Protein AF-A0A6C0UUS8-F1 (afdb_monomer)

Solvent-accessible surface area (backbone atoms only — not comparable to full-atom values): 11175 Å² total; per-residue (Å²): 134,74,49,76,56,57,29,44,40,49,30,39,42,31,34,71,72,67,63,37,70,83,50,75,74,40,45,50,56,45,50,49,36,55,46,51,59,38,41,80,72,68,49,68,73,67,44,67,64,39,75,45,77,29,61,84,53,72,42,77,28,43,34,30,22,55,62,85,91,47,57,44,34,42,28,44,71,50,74,44,78,66,62,55,81,73,42,47,62,57,53,52,53,48,49,51,58,54,46,50,34,33,35,74,60,40,70,81,39,37,35,37,40,40,33,42,33,45,33,52,64,45,96,91,46,70,64,31,50,61,44,52,54,53,45,45,63,52,50,56,66,34,23,60,33,51,84,93,48,89,81,46,33,74,22,44,25,58,36,73,43,38,27,32,64,71,68,97,87,55,54,38,72,68,49,63,71,63,58,54,49,55,30,50,52,49,46,50,52,54,36,38,69,69,69,49,67,72,62,74,81,80,119

Organism: Haloferax volcanii (NCBI:txid2246)

pLDDT: mean 88.47, std 11.5, range [36.47, 98.19]

Radius of gyration: 17.0 Å; Cα contacts (8 Å, |Δi|>4): 335; chains: 1; bounding box: 52×30×48 Å

Secondary structure (DSSP, 8-state):
---HHHHHHHHHIIIIIS--TT-GGGGHHHHHHHHHHHHHTT----EEEEEE--SSS-EEEEEEEEETTEEEEEEEEEEE-S-HHHHHHHHHHHHHHHHHHHHHH-TT-EEEEEEEEE----SSSTTHHHHHHHHHHHHHHT---BTTBTTS-SSSEEEEEEEE--SSS--EE-S-HHHHHHHHHHHHHHHIIIIITTGGG--

Sequence (203 aa):
MITLQDTVEDLYKKAYVEEKTSSSARLDTLTEFCREQLSDRGVQGTERNANLDAFVRTKNWDITSRQGDAPQIAISTKSVLNNLSGTIPNRTDELLGEVTDLQMRNPDVVTGYVVIVDTADTADEPNRSRWAQKLERRIDRLSGRRPPAWGRGLVESACVVKTNLVGPGDAQLLSDPGDMHDFFDTIVEQYRERFESGQQTLS

Mean predicted aligned error: 5.21 Å

Foldseek 3Di:
DQDPLNLLVLLLCCCPVVVVVPDPCSRVSVLVVLVVLLVVVPQPAKDAQDFQDFQPGTDTFGIFHDDVNATAEGEHEEEDEDDLVVVLVVVLVVLLVVLVRRCVVRVLHAYEYEYEYAQADDPVRPRSVVSLVVSVVSQVQQECDDPPDPPGHSHPYYYYFYWHSDDPPDTGTPDDVVSVSVRSVSSSVSSCVRPVVVPVPPD

Nearest PDB structures (foldseek):
  6wxx-assembly2_C  TM=5.474E-01  e=1.068E-01  Treponema succinifaciens DSM 2489
  6xl1-assembly1_B  TM=5.160E-01  e=4.798E-01  Treponema succinifaciens DSM 2489
  5tvg-assembly6_H  TM=4.131E-01  e=1.876E-01  Burkholderia vietnamiensis G4
  1gz5-assembly1_A  TM=5.311E-01  e=8.974E-01  Escherichia coli str. K-12 substr. W3110
  1uqt-assembly1_B  TM=4.394E-01  e=7.438E-01  Escherichia coli

Structure (mmCIF, N/CA/C/O backbone):
data_AF-A0A6C0UUS8-F1
#
_entry.id   AF-A0A6C0UUS8-F1
#
loop_
_atom_site.group_PDB
_atom_site.id
_atom_site.type_symbol
_atom_site.label_atom_id
_atom_site.label_alt_id
_atom_site.label_comp_id
_atom_site.label_asym_id
_atom_site.label_entity_id
_atom_site.label_seq_id
_atom_site.pdbx_PDB_ins_code
_atom_site.Cartn_x
_atom_site.Cartn_y
_atom_site.Cartn_z
_atom_site.occupancy
_atom_site.B_iso_or_equiv
_atom_site.auth_seq_id
_atom_site.auth_comp_id
_atom_site.auth_asym_id
_atom_site.auth_atom_id
_atom_site.pdbx_PDB_model_num
ATOM 1 N N . MET A 1 1 ? -14.909 -3.387 -12.671 1.00 85.19 1 MET A N 1
ATOM 2 C CA . MET A 1 1 ? -13.994 -4.043 -11.731 1.00 85.19 1 MET A CA 1
ATOM 3 C C . MET A 1 1 ? -12.607 -3.842 -12.279 1.00 85.19 1 MET A C 1
ATOM 5 O O . MET A 1 1 ? -12.338 -4.287 -13.392 1.00 85.19 1 MET A O 1
ATOM 9 N N . ILE A 1 2 ? -11.813 -3.072 -11.553 1.00 94.38 2 ILE A N 1
ATOM 10 C CA . ILE A 1 2 ? -10.413 -2.806 -11.866 1.00 94.38 2 ILE A CA 1
ATOM 11 C C . ILE A 1 2 ? -9.625 -4.071 -11.516 1.00 94.38 2 ILE A C 1
ATOM 13 O O . ILE A 1 2 ? -9.868 -4.699 -10.485 1.00 94.38 2 ILE A O 1
ATOM 17 N N . THR A 1 3 ? -8.694 -4.470 -12.371 1.00 95.38 3 THR A N 1
ATOM 18 C CA . THR A 1 3 ? -7.758 -5.565 -12.101 1.00 95.38 3 THR A CA 1
ATOM 19 C C . THR A 1 3 ? -6.416 -5.019 -11.631 1.00 95.38 3 THR A C 1
ATOM 21 O O . THR A 1 3 ? -6.072 -3.868 -11.893 1.00 95.38 3 THR A O 1
ATOM 24 N N . LEU A 1 4 ? -5.608 -5.856 -10.972 1.00 95.12 4 LEU A N 1
ATOM 25 C CA . LEU A 1 4 ? -4.250 -5.458 -10.594 1.00 95.12 4 LEU A CA 1
ATOM 26 C C . LEU A 1 4 ? -3.405 -5.104 -11.833 1.00 95.12 4 LEU A C 1
ATOM 28 O O . LEU A 1 4 ? -2.630 -4.154 -11.781 1.00 95.12 4 LEU A O 1
ATOM 32 N N . GLN A 1 5 ? -3.609 -5.797 -12.956 1.00 95.06 5 GLN A N 1
ATOM 33 C CA . GLN A 1 5 ? -2.956 -5.490 -14.230 1.00 95.06 5 GLN A CA 1
ATOM 34 C C . GLN A 1 5 ? -3.337 -4.091 -14.753 1.00 95.06 5 GLN A C 1
ATOM 36 O O . GLN A 1 5 ? -2.440 -3.332 -15.117 1.00 95.06 5 GLN A O 1
ATOM 41 N N . ASP A 1 6 ? -4.612 -3.687 -14.674 1.00 95.19 6 ASP A N 1
ATOM 42 C CA . ASP A 1 6 ? -5.043 -2.329 -15.062 1.00 95.19 6 ASP A CA 1
ATOM 43 C C . ASP A 1 6 ? -4.299 -1.244 -14.259 1.00 95.19 6 ASP A C 1
ATOM 45 O O . ASP A 1 6 ? -3.950 -0.185 -14.787 1.00 95.19 6 ASP A O 1
ATOM 49 N N . THR A 1 7 ? -4.004 -1.506 -12.976 1.00 95.44 7 THR A N 1
ATOM 50 C CA . THR A 1 7 ? -3.225 -0.573 -12.141 1.00 95.44 7 THR A CA 1
ATOM 51 C C . THR A 1 7 ? -1.778 -0.429 -12.620 1.00 95.44 7 THR A C 1
ATOM 53 O O . THR A 1 7 ? -1.215 0.666 -12.555 1.00 95.44 7 THR A O 1
ATOM 56 N N . VAL A 1 8 ? -1.178 -1.516 -13.117 1.00 94.75 8 VAL A N 1
ATOM 57 C CA . VAL A 1 8 ? 0.199 -1.542 -13.628 1.00 94.75 8 VAL A CA 1
ATOM 58 C C . VAL A 1 8 ? 0.279 -0.802 -14.963 1.00 94.75 8 VAL A C 1
ATOM 60 O O . VAL A 1 8 ? 1.196 -0.005 -15.169 1.00 94.75 8 VAL A O 1
ATOM 63 N N . GLU A 1 9 ? -0.705 -0.999 -15.837 1.00 93.81 9 GLU A N 1
ATOM 64 C CA . GLU A 1 9 ? -0.809 -0.309 -17.127 1.00 93.81 9 GLU A CA 1
ATOM 65 C C . GLU A 1 9 ? -1.018 1.201 -16.964 1.00 93.81 9 GLU A C 1
ATOM 67 O O . GLU A 1 9 ? -0.336 2.000 -17.615 1.00 93.81 9 GLU A O 1
ATOM 72 N N . ASP A 1 10 ? -1.904 1.620 -16.056 1.00 93.75 10 ASP A N 1
ATOM 73 C CA . ASP A 1 10 ? -2.119 3.043 -15.775 1.00 93.75 10 ASP A CA 1
ATOM 74 C C . ASP A 1 10 ? -0.883 3.692 -15.130 1.00 93.75 10 ASP A C 1
ATOM 76 O O . ASP A 1 10 ? -0.499 4.806 -15.505 1.00 93.75 10 ASP A O 1
ATOM 80 N N . LEU A 1 11 ? -0.204 2.984 -14.219 1.00 93.25 11 LEU A N 1
ATOM 81 C CA . LEU A 1 11 ? 1.058 3.446 -13.639 1.00 93.25 11 LEU A CA 1
ATOM 82 C C . LEU A 1 11 ? 2.126 3.635 -14.720 1.00 93.25 11 LEU A C 1
ATOM 84 O O . LEU A 1 11 ? 2.793 4.671 -14.731 1.00 93.25 11 LEU A O 1
ATOM 88 N N . TYR A 1 12 ? 2.271 2.673 -15.634 1.00 91.94 12 TYR A N 1
ATOM 89 C CA . TYR A 1 12 ? 3.187 2.774 -16.768 1.00 91.94 12 TYR A CA 1
ATOM 90 C C . TYR A 1 12 ? 2.872 3.998 -17.628 1.00 91.94 12 TYR A C 1
ATOM 92 O O . TYR A 1 12 ? 3.748 4.835 -17.863 1.00 91.94 12 TYR A O 1
ATOM 100 N N . LYS A 1 13 ? 1.609 4.144 -18.041 1.00 91.06 13 LYS A N 1
ATOM 101 C CA . LYS A 1 13 ? 1.157 5.266 -18.866 1.00 91.06 13 LYS A CA 1
ATOM 102 C C . LYS A 1 13 ? 1.492 6.598 -18.200 1.00 91.06 13 LYS A C 1
ATOM 104 O O . LYS A 1 13 ? 2.133 7.453 -18.808 1.00 91.06 13 LYS A O 1
ATOM 109 N N . LYS A 1 14 ? 1.118 6.778 -16.934 1.00 90.81 14 LYS A N 1
ATOM 110 C CA . LYS A 1 14 ? 1.348 8.042 -16.226 1.00 90.81 14 LYS A CA 1
ATOM 111 C C . LYS A 1 14 ? 2.832 8.303 -15.974 1.00 90.81 14 LYS A C 1
ATOM 113 O O . LYS A 1 14 ? 3.275 9.438 -16.122 1.00 90.81 14 LYS A O 1
ATOM 118 N N . ALA A 1 15 ? 3.606 7.289 -15.595 1.00 87.88 15 ALA A N 1
ATOM 119 C CA . ALA A 1 15 ? 5.011 7.472 -15.250 1.00 87.88 15 ALA A CA 1
ATOM 120 C C . ALA A 1 15 ? 5.914 7.649 -16.479 1.00 87.88 15 ALA A C 1
ATOM 122 O O . ALA A 1 15 ? 6.767 8.531 -16.458 1.00 87.88 15 ALA A O 1
ATOM 123 N N . TYR A 1 16 ? 5.726 6.852 -17.533 1.00 85.12 16 TYR A N 1
ATOM 124 C CA . TYR A 1 16 ? 6.664 6.773 -18.660 1.00 85.12 16 TYR A CA 1
ATOM 125 C C . TYR A 1 16 ? 6.139 7.393 -19.957 1.00 85.12 16 TYR A C 1
ATOM 127 O O . TYR A 1 16 ? 6.943 7.888 -20.736 1.00 85.12 16 TYR A O 1
ATOM 135 N N . VAL A 1 17 ? 4.822 7.404 -20.197 1.00 85.19 17 VAL A N 1
ATOM 136 C CA . VAL A 1 17 ? 4.244 8.009 -21.417 1.00 85.19 17 VAL A CA 1
ATOM 137 C C . VAL A 1 17 ? 3.899 9.479 -21.191 1.00 85.19 17 VAL A C 1
ATOM 139 O O . VAL A 1 17 ? 4.169 10.322 -22.039 1.00 85.19 17 VAL A O 1
ATOM 142 N N . GLU A 1 18 ? 3.314 9.802 -20.038 1.00 86.69 18 GLU A N 1
ATOM 143 C CA . GLU A 1 18 ? 2.959 11.178 -19.665 1.00 86.69 18 GLU A CA 1
ATOM 144 C C . GLU A 1 18 ? 4.064 11.893 -18.865 1.00 86.69 18 GLU A C 1
ATOM 146 O O . GLU A 1 18 ? 3.884 13.050 -18.488 1.00 86.69 18 GLU A O 1
ATOM 151 N N . GLU A 1 19 ? 5.174 11.205 -18.569 1.00 81.25 19 GLU A N 1
ATOM 152 C CA . GLU A 1 19 ? 6.332 11.704 -17.803 1.00 81.25 19 GLU A CA 1
ATOM 153 C C . GLU A 1 19 ? 5.996 12.242 -16.393 1.00 81.25 19 GLU A C 1
ATOM 155 O O . GLU A 1 19 ? 6.738 13.025 -15.795 1.00 81.25 19 GLU A O 1
ATOM 160 N N . LYS A 1 20 ? 4.900 11.778 -15.779 1.00 82.19 20 LYS A N 1
ATOM 161 C CA . LYS A 1 20 ? 4.445 12.193 -14.436 1.00 82.19 20 LYS A CA 1
ATOM 162 C C . LYS A 1 20 ? 5.061 11.350 -13.318 1.00 82.19 20 LYS A C 1
ATOM 164 O O . LYS A 1 20 ? 4.393 10.982 -12.348 1.00 82.19 20 LYS A O 1
ATOM 169 N N . THR A 1 21 ? 6.359 11.072 -13.412 1.00 75.12 21 THR A N 1
ATOM 170 C CA . THR A 1 21 ? 7.105 10.212 -12.469 1.00 75.12 21 THR A CA 1
ATOM 171 C C . THR A 1 21 ? 7.102 10.701 -11.018 1.00 75.12 21 THR A C 1
ATOM 173 O O . THR A 1 21 ? 7.312 9.900 -10.109 1.00 75.12 21 THR A O 1
ATOM 176 N N . SER A 1 22 ? 6.837 11.983 -10.755 1.00 76.62 22 SER A N 1
ATOM 177 C CA . SER A 1 22 ? 6.749 12.574 -9.408 1.00 76.62 22 SER A CA 1
ATOM 178 C C . SER A 1 22 ? 5.315 12.848 -8.936 1.00 76.62 22 SER A C 1
ATOM 180 O O . SER A 1 22 ? 5.114 13.166 -7.767 1.00 76.62 22 SER A O 1
ATOM 182 N N . SER A 1 23 ? 4.309 12.689 -9.804 1.00 82.38 23 SER A N 1
ATOM 183 C CA . SER A 1 23 ? 2.912 12.962 -9.455 1.00 82.38 23 SER A CA 1
ATOM 184 C C . SER A 1 23 ? 2.351 11.888 -8.525 1.00 82.38 23 SER A C 1
ATOM 186 O O . SER A 1 23 ? 2.534 10.697 -8.785 1.00 82.38 23 SER A O 1
ATOM 188 N N . SER A 1 24 ? 1.630 12.299 -7.479 1.00 76.94 24 SER A N 1
ATOM 189 C CA . SER A 1 24 ? 0.870 11.395 -6.604 1.00 76.94 24 SER A CA 1
ATOM 190 C C . SER A 1 24 ? -0.297 10.720 -7.334 1.00 76.94 24 SER A C 1
ATOM 192 O O . SER A 1 24 ? -0.590 9.558 -7.072 1.00 76.94 24 SER A O 1
ATOM 194 N N . ALA A 1 25 ? -0.882 11.387 -8.336 1.00 86.44 25 ALA A N 1
ATOM 195 C CA . ALA A 1 25 ? -2.011 10.883 -9.128 1.00 86.44 25 ALA A CA 1
ATOM 196 C C . ALA A 1 25 ? -1.687 9.618 -9.952 1.00 86.44 25 ALA A C 1
ATOM 198 O O . ALA A 1 25 ? -2.575 8.974 -10.522 1.00 86.44 25 ALA A O 1
ATOM 199 N N . ARG A 1 26 ? -0.407 9.225 -10.032 1.00 90.69 26 ARG A N 1
ATOM 200 C CA . ARG A 1 26 ? 0.005 7.991 -10.715 1.00 90.69 26 ARG A CA 1
ATOM 201 C C . ARG A 1 26 ? -0.475 6.713 -10.032 1.00 90.69 26 ARG A C 1
ATOM 203 O O . ARG A 1 26 ? -0.494 5.678 -10.679 1.00 90.69 26 ARG A O 1
ATOM 210 N N . LEU A 1 27 ? -0.853 6.785 -8.755 1.00 94.50 27 LEU A N 1
ATOM 211 C CA . LEU A 1 27 ? -1.359 5.636 -8.001 1.00 94.50 27 LEU A CA 1
ATOM 212 C C . LEU A 1 27 ? -2.880 5.629 -7.857 1.00 94.50 27 LEU A C 1
ATOM 214 O O . LEU A 1 27 ? -3.410 4.703 -7.263 1.00 94.50 27 LEU A O 1
ATOM 218 N N . ASP A 1 28 ? -3.593 6.584 -8.458 1.00 94.75 28 ASP A N 1
ATOM 219 C CA . ASP A 1 28 ? -5.049 6.699 -8.311 1.00 94.75 28 ASP A CA 1
ATOM 220 C C . ASP A 1 28 ? -5.810 5.417 -8.679 1.00 94.75 28 ASP A C 1
ATOM 222 O O . ASP A 1 28 ? -6.764 5.054 -7.993 1.00 94.75 28 ASP A O 1
ATOM 226 N N . THR A 1 29 ? -5.381 4.718 -9.733 1.00 96.50 29 THR A N 1
ATOM 227 C CA . THR A 1 29 ? -6.007 3.460 -10.170 1.00 96.50 29 THR A CA 1
ATOM 228 C C . THR A 1 29 ? -5.724 2.326 -9.186 1.00 96.50 29 THR A C 1
ATOM 230 O O . THR A 1 29 ? -6.617 1.534 -8.903 1.00 96.50 29 THR A O 1
ATOM 233 N N . LEU A 1 30 ? -4.527 2.287 -8.585 1.00 96.81 30 LEU A N 1
ATOM 234 C CA . LEU A 1 30 ? -4.216 1.361 -7.491 1.00 96.81 30 LEU A CA 1
ATOM 235 C C . LEU A 1 30 ? -5.057 1.677 -6.249 1.00 96.81 30 LEU A C 1
ATOM 237 O O . LEU A 1 30 ? -5.600 0.769 -5.626 1.00 96.81 30 LEU A O 1
ATOM 241 N N . THR A 1 31 ? -5.190 2.954 -5.890 1.00 96.69 31 THR A N 1
ATOM 242 C CA . THR A 1 31 ? -6.019 3.387 -4.761 1.00 96.69 31 THR A CA 1
ATOM 243 C C . THR A 1 31 ? -7.472 2.959 -4.956 1.00 96.69 31 THR A C 1
ATOM 245 O O . THR A 1 31 ? -8.088 2.453 -4.020 1.00 96.69 31 THR A O 1
ATOM 248 N N . GLU A 1 32 ? -8.016 3.122 -6.163 1.00 97.06 32 GLU A N 1
ATOM 249 C CA . GLU A 1 32 ? -9.387 2.713 -6.468 1.00 97.06 32 GLU A CA 1
ATOM 250 C C . GLU A 1 32 ? -9.546 1.190 -6.481 1.00 97.06 32 GLU A C 1
ATOM 252 O O . GLU A 1 32 ? -10.473 0.681 -5.856 1.00 97.06 32 GLU A O 1
ATOM 257 N N . PHE A 1 33 ? -8.595 0.455 -7.068 1.00 97.38 33 PHE A N 1
ATOM 258 C CA . PHE A 1 33 ? -8.543 -1.006 -6.976 1.00 97.38 33 PHE A CA 1
ATOM 259 C C . PHE A 1 33 ? -8.590 -1.482 -5.516 1.00 97.38 33 PHE A C 1
ATOM 261 O O . PHE A 1 33 ? -9.411 -2.326 -5.164 1.00 97.38 33 PHE A O 1
ATOM 268 N N . CYS A 1 34 ? -7.772 -0.900 -4.634 1.00 97.69 34 CYS A N 1
ATOM 269 C CA . CYS A 1 34 ? -7.780 -1.240 -3.211 1.00 97.69 34 CYS A CA 1
ATOM 270 C C . CYS A 1 34 ? -9.135 -0.976 -2.543 1.00 97.69 34 CYS A C 1
ATOM 272 O O . CYS A 1 34 ? -9.554 -1.740 -1.675 1.00 97.69 34 CYS A O 1
ATOM 274 N N . ARG A 1 35 ? -9.831 0.095 -2.934 1.00 97.44 35 ARG A N 1
ATOM 275 C CA . ARG A 1 35 ? -11.160 0.420 -2.400 1.00 97.44 35 ARG A CA 1
ATOM 276 C C . ARG A 1 35 ? -12.228 -0.549 -2.883 1.00 97.44 35 ARG A C 1
ATOM 278 O O . ARG A 1 35 ? -13.025 -0.978 -2.051 1.00 97.44 35 ARG A O 1
ATOM 285 N N . GLU A 1 36 ? -12.220 -0.923 -4.164 1.00 96.69 36 GLU A N 1
ATOM 286 C CA . GLU A 1 36 ? -13.104 -1.970 -4.696 1.00 96.69 36 GLU A CA 1
ATOM 287 C C . GLU A 1 36 ? -12.880 -3.282 -3.930 1.00 96.69 36 GLU A C 1
ATOM 289 O O . GLU A 1 36 ? -13.828 -3.852 -3.401 1.00 96.69 36 GLU A O 1
ATOM 294 N N . GLN A 1 37 ? -11.623 -3.696 -3.739 1.00 97.69 37 GLN A N 1
ATOM 295 C CA . GLN A 1 37 ? -11.290 -4.937 -3.029 1.00 97.69 37 GLN A CA 1
ATOM 296 C C . GLN A 1 37 ? -11.725 -4.950 -1.556 1.00 97.69 37 GLN A C 1
ATOM 298 O O . GLN A 1 37 ? -12.129 -6.000 -1.049 1.00 97.69 37 GLN A O 1
ATOM 303 N N . LEU A 1 38 ? -11.648 -3.811 -0.862 1.00 97.62 38 LEU A N 1
ATOM 304 C CA . LEU A 1 38 ? -12.165 -3.660 0.503 1.00 97.62 38 LEU A CA 1
ATOM 305 C C . LEU A 1 38 ? -13.701 -3.672 0.529 1.00 97.62 38 LEU A C 1
ATOM 307 O O . LEU A 1 38 ? -14.295 -4.340 1.378 1.00 97.62 38 LEU A O 1
ATOM 311 N N . SER A 1 39 ? -14.338 -2.972 -0.411 1.00 96.62 39 SER A N 1
ATOM 312 C CA . SER A 1 39 ? -15.797 -2.905 -0.540 1.00 96.62 39 SER A CA 1
ATOM 313 C C . SER A 1 39 ? -16.407 -4.271 -0.852 1.00 96.62 39 SER A C 1
ATOM 315 O O . SER A 1 39 ? -17.387 -4.661 -0.220 1.00 96.62 39 SER A O 1
ATOM 317 N N . ASP A 1 40 ? -15.802 -5.034 -1.762 1.00 96.56 40 ASP A N 1
ATOM 318 C CA . ASP A 1 40 ? -16.222 -6.398 -2.115 1.00 96.56 40 ASP A CA 1
ATOM 319 C C . ASP A 1 40 ? -16.143 -7.353 -0.914 1.00 96.56 40 ASP A C 1
ATOM 321 O O . ASP A 1 40 ? -16.885 -8.331 -0.824 1.00 96.56 40 ASP A O 1
ATOM 325 N N . ARG A 1 41 ? -15.277 -7.038 0.055 1.00 97.00 41 ARG A N 1
ATOM 326 C CA . ARG A 1 41 ? -15.142 -7.748 1.333 1.00 97.00 41 ARG A CA 1
ATOM 327 C C . ARG A 1 41 ? -16.012 -7.161 2.448 1.00 97.00 41 ARG A C 1
ATOM 329 O O . ARG A 1 41 ? -15.913 -7.598 3.593 1.00 97.00 41 ARG A O 1
ATOM 336 N N . GLY A 1 42 ? -16.887 -6.209 2.138 1.00 95.31 42 GLY A N 1
ATOM 337 C CA . GLY A 1 42 ? -17.868 -5.648 3.067 1.00 95.31 42 GLY A CA 1
ATOM 338 C C . GLY A 1 42 ? -17.389 -4.452 3.889 1.00 95.31 42 GLY A C 1
ATOM 339 O O . GLY A 1 42 ? -18.159 -3.953 4.704 1.00 95.31 42 GLY A O 1
ATOM 340 N N . VAL A 1 43 ? -16.171 -3.945 3.671 1.00 95.56 43 VAL A N 1
ATOM 341 C CA . VAL A 1 43 ? -15.715 -2.713 4.332 1.00 95.56 43 VAL A CA 1
ATOM 342 C C . VAL A 1 43 ? -16.392 -1.513 3.679 1.00 95.56 43 VAL A C 1
ATOM 344 O O . VAL A 1 43 ? -16.143 -1.191 2.516 1.00 95.56 43 VAL A O 1
ATOM 347 N N . GLN A 1 44 ? -17.223 -0.813 4.444 1.00 90.44 44 GLN A N 1
ATOM 348 C CA . GLN A 1 44 ? -17.938 0.368 3.968 1.00 90.44 44 GLN A CA 1
ATOM 349 C C . GLN A 1 44 ? -17.184 1.671 4.269 1.00 90.44 44 GLN A C 1
ATOM 351 O O . GLN A 1 44 ? -16.273 1.725 5.099 1.00 90.44 44 GLN A O 1
ATOM 356 N N . GLY A 1 45 ? -17.578 2.741 3.570 1.00 91.06 45 GLY A N 1
ATOM 357 C CA . GLY A 1 45 ? -17.118 4.100 3.867 1.00 91.06 45 GLY A CA 1
ATOM 358 C C . GLY A 1 45 ? -15.629 4.340 3.615 1.00 91.06 45 GLY A C 1
ATOM 359 O O . GLY A 1 45 ? -15.032 5.175 4.287 1.00 91.06 45 GLY A O 1
ATOM 360 N N . THR A 1 46 ? -15.006 3.614 2.679 1.00 95.69 46 THR A N 1
ATOM 361 C CA . THR A 1 46 ? -13.604 3.871 2.333 1.00 95.69 46 THR A CA 1
ATOM 362 C C . THR A 1 46 ? -13.457 5.210 1.606 1.00 95.69 46 THR A C 1
ATOM 364 O O . THR A 1 46 ? -14.193 5.525 0.667 1.00 95.69 46 THR A O 1
ATOM 367 N N . GLU A 1 47 ? -12.466 5.990 2.008 1.00 95.12 47 GLU A N 1
ATOM 368 C CA . GLU A 1 47 ? -12.130 7.312 1.488 1.00 95.12 47 GLU A CA 1
ATOM 369 C C . GLU A 1 47 ? -10.725 7.313 0.882 1.00 95.12 47 GLU A C 1
ATOM 371 O O . GLU A 1 47 ? -9.884 6.486 1.238 1.00 95.12 47 GLU A O 1
ATOM 376 N N . ARG A 1 48 ? -10.474 8.264 -0.025 1.00 95.00 48 ARG A N 1
ATOM 377 C CA . ARG A 1 48 ? -9.175 8.468 -0.680 1.00 95.00 48 ARG A CA 1
ATOM 378 C C . ARG A 1 48 ? -8.450 9.661 -0.086 1.00 95.00 48 ARG A C 1
ATOM 380 O O . ARG A 1 48 ? -9.086 10.686 0.153 1.00 95.00 48 ARG A O 1
ATOM 387 N N . ASN A 1 49 ? -7.126 9.563 0.022 1.00 92.75 49 ASN A N 1
ATOM 388 C CA . ASN A 1 49 ? -6.238 10.681 0.364 1.00 92.75 49 ASN A CA 1
ATOM 389 C C . ASN A 1 49 ? -6.722 11.447 1.604 1.00 92.75 49 ASN A C 1
ATOM 391 O O . ASN A 1 49 ? -6.767 12.682 1.618 1.00 92.75 49 ASN A O 1
ATOM 395 N N . ALA A 1 50 ? -7.135 10.711 2.630 1.00 93.38 50 ALA A N 1
ATOM 396 C CA . ALA A 1 50 ? -7.678 11.288 3.842 1.00 93.38 50 ALA A CA 1
ATOM 397 C C . ALA A 1 50 ? -6.554 11.754 4.764 1.00 93.38 50 ALA A C 1
ATOM 399 O O . ALA A 1 50 ? -5.545 11.076 4.958 1.00 93.38 50 ALA A O 1
ATOM 400 N N . ASN A 1 51 ? -6.753 12.917 5.372 1.00 94.44 51 ASN A N 1
ATOM 401 C CA . ASN A 1 51 ? -5.861 13.414 6.405 1.00 94.44 51 ASN A CA 1
ATOM 402 C C . ASN A 1 51 ? -6.257 12.784 7.738 1.00 94.44 51 ASN A C 1
ATOM 404 O O . ASN A 1 51 ? -7.327 13.077 8.269 1.00 94.44 51 ASN A O 1
ATOM 408 N N . LEU A 1 52 ? -5.390 11.921 8.261 1.00 93.31 52 LEU A N 1
ATOM 409 C CA . LEU A 1 52 ? -5.545 11.339 9.583 1.00 93.31 52 LEU A CA 1
ATOM 410 C C . LEU A 1 52 ? -4.664 12.074 10.576 1.00 93.31 52 LEU A C 1
ATOM 412 O O . LEU A 1 52 ? -3.460 12.262 10.382 1.00 93.31 52 LEU A O 1
ATOM 416 N N . ASP A 1 53 ? -5.296 12.459 11.667 1.00 91.00 53 ASP A N 1
ATOM 417 C CA . ASP A 1 53 ? -4.650 13.028 12.827 1.00 91.00 53 ASP A CA 1
ATOM 418 C C . ASP A 1 53 ? -3.836 11.943 13.550 1.00 91.00 53 ASP A C 1
ATOM 420 O O . ASP A 1 53 ? -4.390 11.022 14.155 1.00 91.00 53 ASP A O 1
ATOM 424 N N . ALA A 1 54 ? -2.509 12.050 13.472 1.00 89.75 54 ALA A N 1
ATOM 425 C CA . ALA A 1 54 ? -1.576 11.193 14.198 1.00 89.75 54 ALA A CA 1
ATOM 426 C C . ALA A 1 54 ? -1.140 11.849 15.524 1.00 89.75 54 ALA A C 1
ATOM 428 O O . ALA A 1 54 ? -1.702 12.869 15.942 1.00 89.75 54 ALA A O 1
ATOM 429 N N . PHE A 1 55 ? -0.167 11.252 16.215 1.00 89.88 55 PHE A N 1
ATOM 430 C CA . PHE A 1 55 ? 0.333 11.762 17.493 1.00 89.88 55 PHE A CA 1
ATOM 431 C C . PHE A 1 55 ? 1.140 13.061 17.338 1.00 89.88 55 PHE A C 1
ATOM 433 O O . PHE A 1 55 ? 0.910 14.023 18.067 1.00 89.88 55 PHE A O 1
ATOM 440 N N . VAL A 1 56 ? 2.065 13.109 16.378 1.00 92.44 56 VAL A N 1
ATOM 441 C CA . VAL A 1 56 ? 2.970 14.243 16.140 1.00 92.44 56 VAL A CA 1
ATOM 442 C C . VAL A 1 56 ? 2.408 15.207 15.102 1.00 92.44 56 VAL A C 1
ATOM 444 O O . VAL A 1 56 ? 2.497 16.422 15.279 1.00 92.44 56 VAL A O 1
ATOM 447 N N . ARG A 1 57 ? 1.876 14.697 13.987 1.00 90.25 57 ARG A N 1
ATOM 448 C CA . ARG A 1 57 ? 1.351 15.532 12.897 1.00 90.25 57 ARG A CA 1
ATOM 449 C C . ARG A 1 57 ? 0.258 14.828 12.112 1.00 90.25 57 ARG A C 1
ATOM 451 O O . ARG A 1 57 ? 0.307 13.619 11.922 1.00 90.25 57 ARG A O 1
ATOM 458 N N . THR A 1 58 ? -0.676 15.594 11.568 1.00 93.31 58 THR A N 1
ATOM 459 C CA . THR A 1 58 ? -1.631 15.083 10.582 1.00 93.31 58 THR A CA 1
ATOM 460 C C . THR A 1 58 ? -0.882 14.586 9.341 1.00 93.31 58 THR A C 1
ATOM 462 O O . THR A 1 58 ? 0.019 15.264 8.834 1.00 93.31 58 THR A O 1
ATOM 465 N N . LYS A 1 59 ? -1.232 13.392 8.855 1.00 91.12 59 LYS A N 1
ATOM 466 C CA . LYS A 1 59 ? -0.640 12.775 7.659 1.00 91.12 59 LYS A CA 1
ATOM 467 C C . LYS A 1 59 ? -1.721 12.368 6.674 1.00 91.12 59 LYS A C 1
ATOM 469 O O . LYS A 1 59 ? -2.815 11.981 7.072 1.00 91.12 59 LYS A O 1
ATOM 474 N N . ASN A 1 60 ? -1.385 12.433 5.392 1.00 93.19 60 ASN A N 1
ATOM 475 C CA . ASN A 1 60 ? -2.253 11.952 4.332 1.00 93.19 60 ASN A CA 1
ATOM 476 C C . ASN A 1 60 ? -2.079 10.438 4.157 1.00 93.19 60 ASN A C 1
ATOM 478 O O . ASN A 1 60 ? -0.948 9.966 4.040 1.00 93.19 60 ASN A O 1
ATOM 482 N N . TRP A 1 61 ? -3.187 9.706 4.150 1.00 95.00 61 TRP A N 1
ATOM 483 C CA . TRP A 1 61 ? -3.244 8.266 3.918 1.00 95.00 61 TRP A CA 1
ATOM 484 C C . TRP A 1 61 ? -4.054 7.978 2.658 1.00 95.00 61 TRP A C 1
ATOM 486 O O . TRP A 1 61 ? -5.119 8.561 2.451 1.00 95.00 61 TRP A O 1
ATOM 496 N N . ASP A 1 62 ? -3.547 7.072 1.823 1.00 96.62 62 ASP A N 1
ATOM 497 C CA . ASP A 1 62 ? -4.076 6.857 0.475 1.00 96.62 62 ASP A CA 1
ATOM 498 C C . ASP A 1 62 ? -5.481 6.234 0.500 1.00 96.62 62 ASP A C 1
ATOM 500 O O . ASP A 1 62 ? -6.367 6.699 -0.220 1.00 96.62 62 ASP A O 1
ATOM 504 N N . ILE A 1 63 ? -5.708 5.235 1.364 1.00 97.62 63 ILE A N 1
ATOM 505 C CA . ILE A 1 63 ? -7.039 4.676 1.646 1.00 97.62 63 ILE A CA 1
ATOM 506 C C . ILE A 1 63 ? -7.302 4.701 3.147 1.00 97.62 63 ILE A C 1
ATOM 508 O O . ILE A 1 63 ? -6.472 4.238 3.931 1.00 97.62 63 ILE A O 1
ATOM 512 N N . THR A 1 64 ? -8.483 5.162 3.553 1.00 97.50 64 THR A N 1
ATOM 513 C CA . THR A 1 64 ? -8.920 5.081 4.954 1.00 97.50 64 THR A CA 1
ATOM 514 C C . THR A 1 64 ? -10.364 4.633 5.078 1.00 97.50 64 THR A C 1
ATOM 516 O O . THR A 1 64 ? -11.167 4.967 4.218 1.00 97.50 64 THR A O 1
ATOM 519 N N . SER A 1 65 ? -10.723 3.966 6.170 1.00 96.44 65 SER A N 1
ATOM 520 C CA . SER A 1 65 ? -12.115 3.858 6.634 1.00 96.44 65 SER A CA 1
ATOM 521 C C . SER A 1 65 ? -12.190 4.374 8.068 1.00 96.44 65 SER A C 1
ATOM 523 O O . SER A 1 65 ? -11.219 4.233 8.820 1.00 96.44 65 SER A O 1
ATOM 525 N N . ARG A 1 66 ? -13.302 5.012 8.439 1.00 93.62 66 ARG A N 1
ATOM 526 C CA . ARG A 1 66 ? -13.477 5.667 9.740 1.00 93.62 66 ARG A CA 1
ATOM 527 C C . ARG A 1 66 ? -14.882 5.464 10.293 1.00 93.62 66 ARG A C 1
ATOM 529 O O . ARG A 1 66 ? -15.850 5.380 9.542 1.00 93.62 66 ARG A O 1
ATOM 536 N N . GLN A 1 67 ? -14.987 5.489 11.616 1.00 89.88 67 GLN A N 1
ATOM 537 C CA . GLN A 1 67 ? -16.253 5.628 12.327 1.00 89.88 67 GLN A CA 1
ATOM 538 C C . GLN A 1 67 ? -16.230 6.944 13.106 1.00 89.88 67 GLN A C 1
ATOM 540 O O . GLN A 1 67 ? -15.509 7.085 14.095 1.00 89.88 67 GLN A O 1
ATOM 545 N N . GLY A 1 68 ? -16.993 7.934 12.635 1.00 87.69 68 GLY A N 1
ATOM 546 C CA . GLY A 1 68 ? -16.811 9.316 13.086 1.00 87.69 68 GLY A CA 1
ATOM 547 C C . GLY A 1 68 ? -15.394 9.795 12.757 1.00 87.69 68 GLY A C 1
ATOM 548 O O . GLY A 1 68 ? -14.935 9.621 11.630 1.00 87.69 68 GLY A O 1
ATOM 549 N N . ASP A 1 69 ? -14.688 10.339 13.747 1.00 85.69 69 ASP A N 1
ATOM 550 C CA . ASP A 1 69 ? -13.298 10.797 13.593 1.00 85.69 69 ASP A CA 1
ATOM 551 C C . ASP A 1 69 ? -12.253 9.698 13.858 1.00 85.69 69 ASP A C 1
ATOM 553 O O . ASP A 1 69 ? -11.060 9.919 13.650 1.00 85.69 69 ASP A O 1
ATOM 557 N N . ALA A 1 70 ? -12.676 8.514 14.314 1.00 90.25 70 ALA A N 1
ATOM 558 C CA . ALA A 1 70 ? -11.770 7.420 14.644 1.00 90.25 70 ALA A CA 1
ATOM 559 C C . ALA A 1 70 ? -11.431 6.595 13.386 1.00 90.25 70 ALA A C 1
ATOM 561 O O . ALA A 1 70 ? -12.332 5.973 12.807 1.00 90.25 70 ALA A O 1
ATOM 562 N N . PRO A 1 71 ? -10.159 6.550 12.946 1.00 94.56 71 PRO A N 1
ATOM 563 C CA . PRO A 1 71 ? -9.762 5.715 11.822 1.00 94.56 71 PRO A CA 1
ATOM 564 C C . PRO A 1 71 ? -9.807 4.235 12.215 1.00 94.56 71 PRO A C 1
ATOM 566 O O . PRO A 1 71 ? -9.234 3.826 13.223 1.00 94.56 71 PRO A O 1
ATOM 569 N N . GLN A 1 72 ? -10.455 3.425 11.384 1.00 95.62 72 GLN A N 1
ATOM 570 C CA . GLN A 1 72 ? -10.533 1.971 11.537 1.00 95.62 72 GLN A CA 1
ATOM 571 C C . GLN A 1 72 ? -9.550 1.254 10.609 1.00 95.62 72 GLN A C 1
ATOM 573 O O . GLN A 1 72 ? -8.923 0.279 11.015 1.00 95.62 72 GLN A O 1
ATOM 578 N N . ILE A 1 73 ? -9.378 1.757 9.382 1.00 97.44 73 ILE A N 1
ATOM 579 C CA . ILE A 1 73 ? -8.398 1.261 8.407 1.00 97.44 73 ILE A CA 1
ATOM 580 C C . ILE A 1 73 ? -7.586 2.440 7.878 1.00 97.44 73 ILE A C 1
ATOM 582 O O . ILE A 1 73 ? -8.155 3.493 7.587 1.00 97.44 73 ILE A O 1
ATOM 586 N N . ALA A 1 74 ? -6.282 2.248 7.701 1.00 97.31 74 ALA A N 1
ATOM 587 C CA . ALA A 1 74 ? -5.387 3.180 7.028 1.00 97.31 74 ALA A CA 1
ATOM 588 C C . ALA A 1 74 ? -4.363 2.411 6.171 1.00 97.31 74 ALA A C 1
ATOM 590 O O . ALA A 1 74 ? -3.525 1.676 6.691 1.00 97.31 74 ALA A O 1
ATOM 591 N N . ILE A 1 75 ? -4.422 2.559 4.848 1.00 97.81 75 ILE A N 1
ATOM 592 C CA . ILE A 1 75 ? -3.510 1.902 3.903 1.00 97.81 75 ILE A CA 1
ATOM 593 C C . ILE A 1 75 ? -2.703 2.962 3.165 1.00 97.81 75 ILE A C 1
ATOM 595 O O . ILE A 1 75 ? -3.258 3.914 2.613 1.00 97.81 75 ILE A O 1
ATOM 599 N N . SER A 1 76 ? -1.387 2.772 3.149 1.00 96.12 76 SER A N 1
ATOM 600 C CA . SER A 1 76 ? -0.446 3.592 2.390 1.00 96.12 76 SER A CA 1
ATOM 601 C C . SER A 1 76 ? -0.020 2.830 1.134 1.00 96.12 76 SER A C 1
ATOM 603 O O . SER A 1 76 ? 0.376 1.665 1.197 1.00 96.12 76 SER A O 1
ATOM 605 N N . THR A 1 77 ? -0.116 3.485 -0.018 1.00 95.81 77 THR A N 1
ATOM 606 C CA . THR A 1 77 ? 0.308 2.980 -1.325 1.00 95.81 77 THR A CA 1
ATOM 607 C C . THR A 1 77 ? 1.539 3.736 -1.800 1.00 95.81 77 THR A C 1
ATOM 609 O O . THR A 1 77 ? 1.640 4.958 -1.651 1.00 95.81 77 THR A O 1
ATOM 612 N N . LYS A 1 78 ? 2.514 3.022 -2.357 1.00 94.06 78 LYS A N 1
ATOM 613 C CA . LYS A 1 78 ? 3.764 3.606 -2.854 1.00 94.06 78 LYS A CA 1
ATOM 614 C C . LYS A 1 78 ? 4.192 2.942 -4.160 1.00 94.06 78 LYS A C 1
ATOM 616 O O . LYS A 1 78 ? 3.764 1.845 -4.502 1.00 94.06 78 LYS A O 1
ATOM 621 N N . SER A 1 79 ? 5.080 3.612 -4.886 1.00 93.00 79 SER A N 1
ATOM 622 C CA . SER A 1 79 ? 5.725 3.057 -6.076 1.00 93.00 79 SER A CA 1
ATOM 623 C C . SER A 1 79 ? 7.226 3.315 -6.041 1.00 93.00 79 SER A C 1
ATOM 625 O O . SER A 1 79 ? 7.651 4.441 -5.756 1.00 93.00 79 SER A O 1
ATOM 627 N N . VAL A 1 80 ? 8.028 2.320 -6.402 1.00 91.44 80 VAL A N 1
ATOM 628 C CA . VAL A 1 80 ? 9.478 2.436 -6.569 1.00 91.44 80 VAL A CA 1
ATOM 629 C C . VAL A 1 80 ? 9.817 2.072 -8.011 1.00 91.44 80 VAL A C 1
ATOM 631 O O . VAL A 1 80 ? 9.888 0.901 -8.370 1.00 91.44 80 VAL A O 1
ATOM 634 N N . LEU A 1 81 ? 9.974 3.104 -8.841 1.00 88.69 81 LEU A N 1
ATOM 635 C CA . LEU A 1 81 ? 10.176 2.961 -10.287 1.00 88.69 81 LEU A CA 1
ATOM 636 C C . LEU A 1 81 ? 11.640 3.097 -10.708 1.00 88.69 81 LEU A C 1
ATOM 638 O O . LEU A 1 81 ? 12.014 2.643 -11.777 1.00 88.69 81 LEU A O 1
ATOM 642 N N . ASN A 1 82 ? 12.470 3.733 -9.881 1.00 84.69 82 ASN A N 1
ATOM 643 C CA . ASN A 1 82 ? 13.878 4.003 -10.158 1.00 84.69 82 ASN A CA 1
ATOM 644 C C . ASN A 1 82 ? 14.674 3.986 -8.853 1.00 84.69 82 ASN A C 1
ATOM 646 O O . ASN A 1 82 ? 14.109 4.265 -7.790 1.00 84.69 82 ASN A O 1
ATOM 650 N N . ASN A 1 83 ? 15.981 3.726 -8.943 1.00 85.31 83 ASN A N 1
ATOM 651 C CA . ASN A 1 83 ? 16.907 3.752 -7.810 1.00 85.31 83 ASN A CA 1
ATOM 652 C C . ASN A 1 83 ? 16.391 2.904 -6.634 1.00 85.31 83 ASN A C 1
ATOM 654 O O . ASN A 1 83 ? 16.291 3.379 -5.497 1.00 85.31 83 ASN A O 1
ATOM 658 N N . LEU A 1 84 ? 16.006 1.655 -6.906 1.00 83.12 84 LEU A N 1
ATOM 659 C CA . LEU A 1 84 ? 15.557 0.705 -5.886 1.00 83.12 84 LEU A CA 1
ATOM 660 C C . LEU A 1 84 ? 16.594 0.589 -4.767 1.00 83.12 84 LEU A C 1
ATOM 662 O O . LEU A 1 84 ? 16.240 0.641 -3.588 1.00 83.12 84 LEU A O 1
ATOM 666 N N . SER A 1 85 ? 17.871 0.456 -5.126 1.00 82.88 85 SER A N 1
ATOM 667 C CA . SER A 1 85 ? 18.944 0.216 -4.154 1.00 82.88 85 SER A CA 1
ATOM 668 C C . SER A 1 85 ? 19.057 1.327 -3.100 1.00 82.88 85 SER A C 1
ATOM 670 O O . SER A 1 85 ? 19.181 1.024 -1.908 1.00 82.88 85 SER A O 1
ATOM 672 N N . GLY A 1 86 ? 18.941 2.594 -3.514 1.00 84.06 86 GLY A N 1
ATO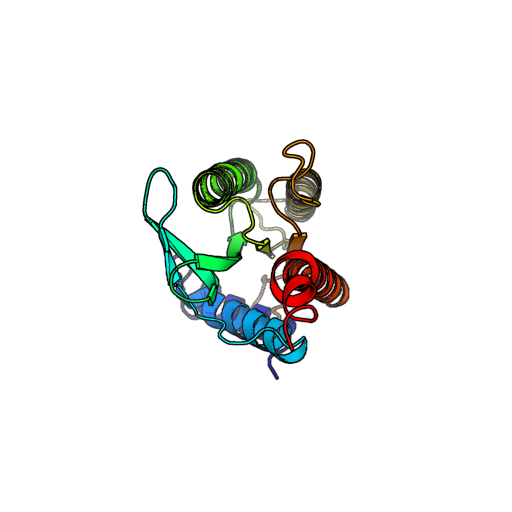M 673 C CA . GLY A 1 86 ? 18.942 3.756 -2.624 1.00 84.06 86 GLY A CA 1
ATOM 674 C C . GLY A 1 86 ? 17.590 4.048 -1.968 1.00 84.06 86 GLY A C 1
ATOM 675 O O . GLY A 1 86 ? 17.548 4.590 -0.866 1.00 84.06 86 GLY A O 1
ATOM 676 N N . THR A 1 87 ? 16.479 3.668 -2.603 1.00 84.88 87 THR A N 1
ATOM 677 C CA . THR A 1 87 ? 15.125 3.994 -2.125 1.00 84.88 87 THR A CA 1
ATOM 678 C C . THR A 1 87 ? 14.644 3.055 -1.015 1.00 84.88 87 THR A C 1
ATOM 680 O O . THR A 1 87 ? 13.919 3.485 -0.120 1.00 84.88 87 THR A O 1
ATOM 683 N N . ILE A 1 88 ? 15.058 1.784 -1.016 1.00 83.12 88 ILE A N 1
ATOM 684 C CA . ILE A 1 88 ? 14.553 0.767 -0.074 1.00 83.12 88 ILE A CA 1
ATOM 685 C C . ILE A 1 88 ? 14.746 1.127 1.413 1.00 83.12 88 ILE A C 1
ATOM 687 O O . ILE A 1 88 ? 13.784 0.964 2.169 1.00 83.12 88 ILE A O 1
ATOM 691 N N . PRO A 1 89 ? 15.933 1.574 1.882 1.00 81.00 89 PRO A N 1
ATOM 692 C CA . PRO A 1 89 ? 16.100 1.997 3.274 1.00 81.00 89 PRO A CA 1
ATOM 693 C C . PRO A 1 89 ? 15.136 3.127 3.642 1.00 81.00 89 PRO A C 1
ATOM 695 O O . PRO A 1 89 ? 14.353 2.966 4.572 1.00 81.00 89 PRO A O 1
ATOM 698 N N . ASN A 1 90 ? 15.090 4.180 2.820 1.00 87.31 90 ASN A N 1
ATOM 699 C CA . ASN A 1 90 ? 14.243 5.347 3.059 1.00 87.31 90 ASN A CA 1
ATOM 700 C C . ASN A 1 90 ? 12.757 4.973 3.143 1.00 87.31 90 ASN A C 1
ATOM 702 O O . ASN A 1 90 ? 12.064 5.435 4.039 1.00 87.31 90 ASN A O 1
ATOM 706 N N . ARG A 1 91 ? 12.266 4.086 2.265 1.00 86.12 91 ARG A N 1
ATOM 707 C CA . ARG A 1 91 ? 10.859 3.637 2.289 1.00 86.12 91 ARG A CA 1
ATOM 708 C C . ARG A 1 91 ? 10.511 2.848 3.543 1.00 86.12 91 A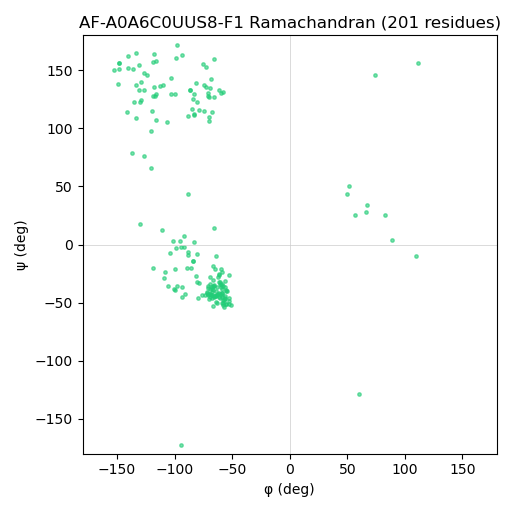RG A C 1
ATOM 710 O O . ARG A 1 91 ? 9.397 2.948 4.041 1.00 86.12 91 ARG A O 1
ATOM 717 N N . THR A 1 92 ? 11.462 2.062 4.039 1.00 85.75 92 THR A N 1
ATOM 718 C CA . THR A 1 92 ? 11.273 1.291 5.269 1.00 85.75 92 THR A CA 1
ATOM 719 C C . THR A 1 92 ? 11.170 2.224 6.480 1.00 85.75 92 THR A C 1
ATOM 721 O O . THR A 1 92 ? 10.282 2.053 7.313 1.00 85.75 92 THR A O 1
ATOM 724 N N . ASP A 1 93 ? 12.038 3.234 6.544 1.00 87.75 93 ASP A N 1
ATOM 725 C CA . ASP A 1 93 ? 12.056 4.220 7.628 1.00 87.75 93 ASP A CA 1
ATOM 726 C C . ASP A 1 93 ? 10.829 5.148 7.578 1.00 87.75 93 ASP A C 1
ATOM 728 O O . ASP A 1 93 ? 10.241 5.462 8.614 1.00 87.75 93 ASP A O 1
ATOM 732 N N . GLU A 1 94 ? 10.395 5.540 6.376 1.00 88.44 94 GLU A N 1
ATOM 733 C CA . GLU A 1 94 ? 9.145 6.276 6.153 1.00 88.44 94 GLU A CA 1
ATOM 734 C C . GLU A 1 94 ? 7.940 5.480 6.660 1.00 88.44 94 GLU A C 1
ATOM 736 O O . GLU A 1 94 ? 7.170 6.009 7.460 1.00 88.44 94 GLU A O 1
ATOM 741 N N . LEU A 1 95 ? 7.813 4.202 6.275 1.00 89.69 95 LEU A N 1
ATOM 742 C CA . LEU A 1 95 ? 6.740 3.326 6.753 1.00 89.69 95 LEU A CA 1
ATOM 743 C C . LEU A 1 95 ? 6.735 3.239 8.287 1.00 89.69 95 LEU A C 1
ATOM 745 O O . LEU A 1 95 ? 5.687 3.414 8.911 1.00 89.69 95 LEU A O 1
ATOM 749 N N . LEU A 1 96 ? 7.910 3.032 8.894 1.00 89.31 96 LEU A N 1
ATOM 750 C CA . LEU A 1 96 ? 8.084 3.004 10.348 1.00 89.31 96 LEU A CA 1
ATOM 751 C C . LEU A 1 96 ? 7.577 4.284 11.011 1.00 89.31 96 LEU A C 1
ATOM 753 O O . LEU A 1 96 ? 6.776 4.218 11.945 1.00 89.31 96 LEU A O 1
ATOM 757 N N . GLY A 1 97 ? 8.007 5.442 10.518 1.00 89.56 97 GLY A N 1
ATOM 758 C CA . GLY A 1 97 ? 7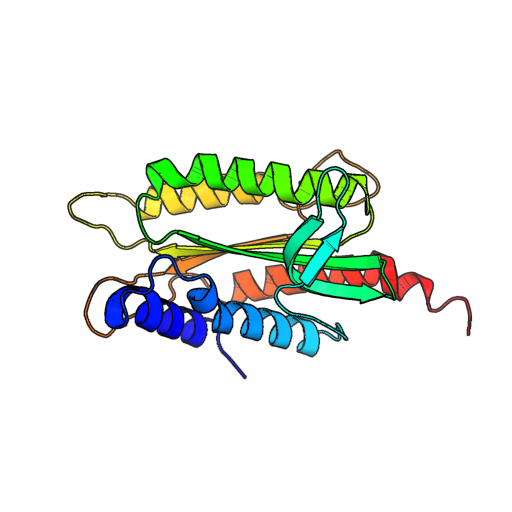.606 6.734 11.064 1.00 89.56 97 GLY A CA 1
ATOM 759 C C . GLY A 1 97 ? 6.137 7.086 10.807 1.00 89.56 97 GLY A C 1
ATOM 760 O O . GLY A 1 97 ? 5.518 7.755 11.629 1.00 89.56 97 GLY A O 1
ATOM 761 N N . GLU A 1 98 ? 5.559 6.687 9.674 1.00 90.69 98 GLU A N 1
ATOM 762 C CA . GLU A 1 98 ? 4.141 6.895 9.342 1.00 90.69 98 GLU A CA 1
ATOM 763 C C . GLU A 1 98 ? 3.218 6.098 10.247 1.00 90.69 98 GLU A C 1
ATOM 765 O O . GLU A 1 98 ? 2.334 6.676 10.883 1.00 90.69 98 GLU A O 1
ATOM 770 N N . VAL A 1 99 ? 3.467 4.800 10.347 1.00 91.88 99 VAL A N 1
ATOM 771 C CA . VAL A 1 99 ? 2.588 3.885 11.065 1.00 91.88 99 VAL A CA 1
ATOM 772 C C . VAL A 1 99 ? 2.711 4.065 12.576 1.00 91.88 99 VAL A C 1
ATOM 774 O O . VAL A 1 99 ? 1.689 4.153 13.252 1.00 91.88 99 VAL A O 1
ATOM 777 N N . THR A 1 100 ? 3.934 4.204 13.106 1.00 90.44 100 THR A N 1
ATOM 778 C CA . THR A 1 100 ? 4.151 4.393 14.554 1.00 90.44 100 THR A CA 1
ATOM 779 C C . THR A 1 100 ? 3.432 5.643 15.056 1.00 90.44 100 THR A C 1
ATOM 781 O O . THR A 1 100 ? 2.737 5.602 16.066 1.00 90.44 100 THR A O 1
ATOM 784 N N . ASP A 1 101 ? 3.553 6.749 14.321 1.00 92.44 101 ASP A N 1
ATOM 785 C CA . ASP A 1 101 ? 2.933 8.029 14.668 1.00 92.44 101 ASP A CA 1
ATOM 786 C C . ASP A 1 101 ? 1.398 7.931 14.711 1.00 92.44 101 ASP A C 1
ATOM 788 O O . ASP A 1 101 ? 0.758 8.438 15.635 1.00 92.44 101 ASP A O 1
ATOM 792 N N . LEU A 1 102 ? 0.790 7.230 13.742 1.00 92.94 102 LEU A N 1
ATOM 793 C CA . LEU A 1 102 ? -0.658 7.012 13.724 1.00 92.94 102 LEU A CA 1
ATOM 794 C C . LEU A 1 102 ? -1.105 6.105 14.878 1.00 92.94 102 LEU A C 1
ATOM 796 O O . LEU A 1 102 ? -2.069 6.432 15.571 1.00 92.94 102 LEU A O 1
ATOM 800 N N . GLN A 1 103 ? -0.399 4.996 15.102 1.00 91.69 103 GLN A N 1
ATOM 801 C CA . GLN A 1 103 ? -0.743 3.994 16.115 1.00 91.69 103 GLN A CA 1
ATOM 802 C C . GLN A 1 103 ? -0.554 4.499 17.549 1.00 91.69 103 GLN A C 1
ATOM 804 O O . GLN A 1 103 ? -1.273 4.066 18.444 1.00 91.69 103 GLN A O 1
ATOM 809 N N . MET A 1 104 ? 0.355 5.450 17.785 1.00 90.25 104 MET A N 1
ATOM 810 C CA . MET A 1 104 ? 0.472 6.114 19.088 1.00 90.25 104 MET A CA 1
ATOM 811 C C . MET A 1 104 ? -0.808 6.860 19.488 1.00 90.25 104 MET A C 1
ATOM 813 O O . MET A 1 104 ? -1.110 6.944 20.677 1.00 90.25 104 MET A O 1
ATOM 817 N N . ARG A 1 105 ? -1.559 7.398 18.517 1.00 91.38 105 ARG A N 1
ATOM 818 C CA . ARG A 1 105 ? -2.849 8.064 18.764 1.00 91.38 105 ARG A CA 1
ATOM 819 C C . ARG A 1 105 ? -4.041 7.120 18.619 1.00 91.38 105 ARG A C 1
ATOM 821 O O . ARG A 1 105 ? -4.997 7.243 19.374 1.00 91.38 105 ARG A O 1
ATOM 828 N N . ASN A 1 106 ? -3.978 6.194 17.666 1.00 91.06 106 ASN A N 1
ATOM 829 C CA . ASN A 1 106 ? -5.059 5.273 17.322 1.00 91.06 106 ASN A CA 1
ATOM 830 C C . ASN A 1 106 ? -4.532 3.826 17.354 1.00 91.06 106 ASN A C 1
ATOM 832 O O . ASN A 1 106 ? -4.270 3.254 16.299 1.00 91.06 106 ASN A O 1
ATOM 836 N N . PRO A 1 107 ? -4.332 3.219 18.535 1.00 89.44 107 PRO A N 1
ATOM 837 C CA . PRO A 1 107 ? -3.672 1.911 18.650 1.00 89.44 107 PRO A CA 1
ATOM 838 C C . PRO A 1 107 ? -4.426 0.769 17.947 1.00 89.44 107 PRO A C 1
ATOM 840 O O . PRO A 1 107 ? -3.801 -0.187 17.470 1.00 89.44 107 PRO A O 1
ATOM 843 N N . ASP A 1 108 ? -5.750 0.898 17.833 1.00 90.69 108 ASP A N 1
ATOM 844 C CA . ASP A 1 108 ? -6.634 -0.119 17.256 1.00 90.69 108 ASP A CA 1
ATOM 845 C C . ASP A 1 108 ? -6.731 -0.061 15.724 1.00 90.69 108 ASP A C 1
ATOM 847 O O . ASP A 1 108 ? -7.187 -1.025 15.107 1.00 90.69 108 ASP A O 1
ATOM 851 N N . VAL A 1 109 ? -6.268 1.024 15.088 1.00 93.69 109 VAL A N 1
ATOM 852 C CA . VAL A 1 109 ? -6.372 1.205 13.629 1.00 93.69 109 VAL A CA 1
ATOM 853 C C . VAL A 1 109 ? -5.692 0.061 12.879 1.00 93.69 109 VAL A C 1
ATOM 855 O O . VAL A 1 109 ? -4.557 -0.300 13.174 1.00 93.69 109 VAL A O 1
ATOM 858 N N . VAL A 1 110 ? -6.360 -0.526 11.894 1.00 95.56 110 VAL A N 1
ATOM 859 C CA . VAL A 1 110 ? -5.768 -1.540 11.016 1.00 95.56 110 VAL A CA 1
ATOM 860 C C . VAL A 1 110 ? -4.952 -0.840 9.940 1.00 95.56 110 VAL A C 1
ATOM 862 O O . VAL A 1 110 ? -5.468 -0.019 9.187 1.00 95.56 110 VAL A O 1
ATOM 865 N N . THR A 1 111 ? -3.670 -1.163 9.858 1.00 96.00 111 THR A N 1
ATOM 866 C CA . THR A 1 111 ? -2.719 -0.531 8.947 1.00 96.00 111 THR A CA 1
ATOM 867 C C . THR A 1 111 ? -2.240 -1.488 7.867 1.00 96.00 111 THR A C 1
ATOM 869 O O . THR A 1 111 ? -1.914 -2.644 8.136 1.00 96.00 111 THR A O 1
ATOM 872 N N . GLY A 1 112 ? -2.183 -0.996 6.631 1.00 96.75 112 GLY A N 1
ATOM 873 C CA . GLY A 1 112 ? -1.696 -1.752 5.480 1.00 96.75 112 GLY A CA 1
ATOM 874 C C . GLY A 1 112 ? -0.681 -0.974 4.654 1.00 96.75 112 GLY A C 1
ATOM 875 O O . GLY A 1 112 ? -0.690 0.260 4.629 1.00 96.75 112 GLY A O 1
ATOM 876 N N . TYR A 1 113 ? 0.187 -1.697 3.950 1.00 96.75 113 TYR A N 1
ATOM 877 C CA . TYR A 1 113 ? 1.172 -1.096 3.054 1.00 96.75 113 TYR A CA 1
ATOM 878 C C . TYR A 1 113 ? 1.259 -1.832 1.719 1.00 96.75 113 TYR A C 1
ATOM 880 O O . TYR A 1 113 ? 1.566 -3.018 1.676 1.00 96.75 113 TYR A O 1
ATOM 888 N N . VAL A 1 114 ? 1.037 -1.122 0.618 1.00 96.88 114 VAL A N 1
ATOM 889 C CA . VAL A 1 114 ? 1.155 -1.678 -0.735 1.00 96.88 114 VAL A CA 1
ATOM 890 C C . VAL A 1 114 ? 2.238 -0.916 -1.476 1.00 96.88 114 VAL A C 1
ATOM 892 O O . VAL A 1 114 ? 2.199 0.313 -1.553 1.00 96.88 114 VAL A O 1
ATOM 895 N N . VAL A 1 115 ? 3.198 -1.626 -2.061 1.00 95.44 115 VAL A N 1
ATOM 896 C CA . VAL A 1 115 ? 4.236 -1.003 -2.882 1.00 95.44 115 VAL A CA 1
ATOM 897 C C . VAL A 1 115 ? 4.364 -1.697 -4.230 1.00 95.44 115 VAL A C 1
ATOM 899 O O . VAL A 1 115 ? 4.615 -2.896 -4.295 1.00 95.44 115 VAL A O 1
ATOM 902 N N . ILE A 1 116 ? 4.227 -0.927 -5.313 1.00 95.00 116 ILE A N 1
ATOM 903 C CA . ILE A 1 116 ? 4.557 -1.386 -6.667 1.00 95.00 116 ILE A CA 1
ATOM 904 C C . ILE A 1 116 ? 6.041 -1.134 -6.928 1.00 95.00 116 ILE A C 1
ATOM 906 O O . ILE A 1 116 ? 6.553 -0.042 -6.664 1.00 95.00 116 ILE A O 1
ATOM 910 N N . VAL A 1 117 ? 6.739 -2.129 -7.462 1.00 94.06 117 VAL A N 1
ATOM 911 C CA . VAL A 1 117 ? 8.172 -2.074 -7.739 1.00 94.06 117 VAL A CA 1
ATOM 912 C C . VAL A 1 117 ? 8.437 -2.518 -9.166 1.00 94.06 117 VAL A C 1
ATOM 914 O O . VAL A 1 117 ? 8.151 -3.660 -9.521 1.00 94.06 117 VAL A O 1
ATOM 917 N N . ASP A 1 118 ? 9.067 -1.643 -9.945 1.00 92.31 118 ASP A N 1
ATOM 918 C CA . ASP A 1 118 ? 9.570 -2.015 -11.264 1.00 92.31 118 ASP A CA 1
ATOM 919 C C . ASP A 1 118 ? 10.891 -2.780 -11.129 1.00 92.31 118 ASP A C 1
ATOM 921 O O . ASP A 1 118 ? 11.905 -2.257 -10.648 1.00 92.31 118 ASP A O 1
ATOM 925 N N . THR A 1 119 ? 10.868 -4.042 -11.536 1.00 92.62 119 THR A N 1
ATOM 926 C CA . THR A 1 119 ? 11.977 -4.992 -11.384 1.00 92.62 119 THR A CA 1
ATOM 927 C C . THR A 1 119 ? 12.815 -5.151 -12.643 1.00 92.62 119 THR A C 1
ATOM 929 O O . THR A 1 119 ? 13.817 -5.871 -12.604 1.00 92.62 119 THR A O 1
ATOM 932 N N . ALA A 1 120 ? 12.422 -4.484 -13.726 1.00 88.94 120 ALA A N 1
ATOM 933 C CA . ALA A 1 120 ? 13.128 -4.524 -14.986 1.00 88.94 120 ALA A CA 1
ATOM 934 C C . ALA A 1 120 ? 14.507 -3.873 -14.850 1.00 88.94 120 ALA A C 1
ATOM 936 O O . ALA A 1 120 ? 14.629 -2.748 -14.365 1.00 88.94 120 ALA A O 1
ATOM 937 N N . ASP A 1 121 ? 15.549 -4.599 -15.248 1.00 85.81 121 ASP A N 1
ATOM 938 C CA . ASP A 1 121 ? 16.918 -4.099 -15.180 1.00 85.81 121 ASP A CA 1
ATOM 939 C C . ASP A 1 121 ? 17.136 -2.965 -16.189 1.00 85.81 121 ASP A C 1
ATOM 941 O O . ASP A 1 121 ? 16.650 -3.000 -17.322 1.00 85.81 121 ASP A O 1
ATOM 945 N N . THR A 1 122 ? 17.924 -1.972 -15.784 1.00 82.19 122 THR A N 1
ATOM 946 C CA . THR A 1 122 ? 18.417 -0.911 -16.669 1.00 82.19 122 THR A CA 1
ATOM 947 C C . THR A 1 122 ? 19.941 -0.961 -16.727 1.00 82.19 122 THR A C 1
ATOM 949 O O . THR A 1 122 ? 20.583 -1.582 -15.879 1.00 82.19 122 THR A O 1
ATOM 952 N N . ALA A 1 123 ? 20.542 -0.299 -17.722 1.00 83.06 123 ALA A N 1
ATOM 953 C CA . ALA A 1 123 ? 22.001 -0.228 -17.837 1.00 83.06 123 ALA A CA 1
ATOM 954 C C . ALA A 1 123 ? 22.663 0.352 -16.570 1.00 83.06 123 ALA A C 1
ATOM 956 O O . ALA A 1 123 ? 23.721 -0.120 -16.158 1.00 83.06 123 ALA A O 1
ATOM 957 N N . ASP A 1 124 ? 22.007 1.330 -15.936 1.00 82.25 124 ASP A N 1
ATOM 958 C CA . ASP A 1 124 ? 22.508 2.022 -14.745 1.00 82.25 124 ASP A CA 1
ATOM 959 C C . ASP A 1 124 ? 22.180 1.296 -13.431 1.00 82.25 124 ASP A C 1
ATOM 961 O O . ASP A 1 124 ? 22.821 1.534 -12.407 1.00 82.25 124 ASP A O 1
ATOM 965 N N . GLU A 1 125 ? 21.187 0.405 -13.432 1.00 81.69 125 GLU A N 1
ATOM 966 C CA . GLU A 1 125 ? 20.743 -0.302 -12.234 1.00 81.69 125 GLU A CA 1
ATOM 967 C C . GLU A 1 125 ? 20.484 -1.789 -12.533 1.00 81.69 125 GLU A C 1
ATOM 969 O O . GLU A 1 125 ? 19.335 -2.212 -12.683 1.00 81.69 125 GLU A O 1
ATOM 974 N N . PRO A 1 126 ? 21.546 -2.612 -12.612 1.00 83.50 126 PRO A N 1
ATOM 975 C CA . PRO A 1 126 ? 21.411 -4.053 -12.792 1.00 83.50 126 PRO A CA 1
ATOM 976 C C . PRO A 1 126 ? 20.976 -4.751 -11.492 1.00 83.50 126 PRO A C 1
ATOM 978 O O . PRO A 1 126 ? 21.310 -4.315 -10.384 1.00 83.50 126 PRO A O 1
ATOM 981 N N . ASN A 1 127 ? 20.340 -5.920 -11.609 1.00 87.25 127 ASN A N 1
ATOM 982 C CA . ASN A 1 127 ? 19.861 -6.748 -10.492 1.00 87.25 127 ASN A CA 1
ATOM 983 C C . ASN A 1 127 ? 18.716 -6.128 -9.663 1.00 87.25 127 ASN A C 1
ATOM 985 O O . ASN A 1 127 ? 18.626 -6.364 -8.449 1.00 87.25 127 ASN A O 1
ATOM 989 N N . ARG A 1 128 ? 17.808 -5.369 -10.273 1.00 90.00 128 ARG A N 1
ATOM 990 C CA . ARG A 1 128 ? 16.652 -4.755 -9.591 1.00 90.00 128 ARG A CA 1
ATOM 991 C C . ARG A 1 128 ? 15.725 -5.783 -8.959 1.00 90.00 128 ARG A C 1
ATOM 993 O O . ARG A 1 128 ? 15.271 -5.581 -7.833 1.00 90.00 128 ARG A O 1
ATOM 1000 N N . SER A 1 129 ? 15.572 -6.950 -9.579 1.00 88.75 129 SER A N 1
ATOM 1001 C CA . SER A 1 129 ? 14.869 -8.099 -8.987 1.00 88.75 129 SER A CA 1
ATOM 1002 C C . SER A 1 129 ? 15.428 -8.515 -7.613 1.00 88.75 129 SER A C 1
ATOM 1004 O O . SER A 1 129 ? 14.672 -8.789 -6.679 1.00 88.75 129 SER A O 1
ATOM 1006 N N . ARG A 1 130 ? 16.757 -8.499 -7.427 1.00 90.88 130 ARG A N 1
ATOM 1007 C CA . ARG A 1 130 ? 17.389 -8.823 -6.133 1.00 90.88 130 ARG A CA 1
ATOM 1008 C C . ARG A 1 130 ? 17.071 -7.769 -5.072 1.00 90.88 130 ARG A C 1
ATOM 1010 O O . ARG A 1 130 ? 16.911 -8.101 -3.893 1.00 90.88 130 ARG A O 1
ATOM 1017 N N . TRP A 1 131 ? 16.997 -6.504 -5.474 1.00 90.62 131 TRP A N 1
ATOM 1018 C CA . TRP A 1 131 ? 16.614 -5.407 -4.592 1.00 90.62 131 TRP A CA 1
ATOM 1019 C C . TRP A 1 131 ? 15.138 -5.482 -4.206 1.00 90.62 131 TRP A C 1
ATOM 1021 O O . TRP A 1 131 ? 14.838 -5.370 -3.018 1.00 90.62 131 TRP A O 1
ATOM 1031 N N . ALA A 1 132 ? 14.244 -5.794 -5.145 1.00 91.31 132 ALA A N 1
ATOM 1032 C CA . ALA A 1 132 ? 12.831 -6.040 -4.859 1.00 91.31 132 ALA A CA 1
ATOM 1033 C C . ALA A 1 132 ? 12.648 -7.163 -3.820 1.00 91.31 132 ALA A C 1
ATOM 1035 O O . ALA A 1 132 ? 11.989 -6.958 -2.805 1.00 91.31 132 ALA A O 1
ATOM 1036 N N . GLN A 1 133 ? 13.356 -8.290 -3.964 1.00 92.00 133 GLN A N 1
ATOM 1037 C CA . GLN A 1 133 ? 13.348 -9.365 -2.954 1.00 92.00 133 GLN A CA 1
ATOM 1038 C C . GLN A 1 133 ? 13.886 -8.914 -1.585 1.00 92.00 133 GLN A C 1
ATOM 1040 O O . GLN A 1 133 ? 13.496 -9.425 -0.535 1.00 92.00 133 GLN A O 1
ATOM 1045 N N . LYS A 1 134 ? 14.849 -7.984 -1.557 1.00 91.94 134 LYS A N 1
ATOM 1046 C CA . LYS A 1 134 ? 15.364 -7.421 -0.301 1.00 91.94 134 LYS A CA 1
ATOM 1047 C C . LYS A 1 134 ? 14.329 -6.516 0.367 1.00 91.94 134 LYS A C 1
ATOM 1049 O O . LYS A 1 134 ? 14.260 -6.538 1.594 1.00 91.94 134 LYS A O 1
ATOM 1054 N N . LEU A 1 135 ? 13.568 -5.746 -0.409 1.00 90.81 135 LEU A N 1
ATOM 1055 C CA . LEU A 1 135 ? 12.449 -4.945 0.085 1.00 90.81 135 LEU A CA 1
ATOM 1056 C C . LEU A 1 135 ? 11.348 -5.841 0.652 1.00 90.81 135 LEU A C 1
ATOM 1058 O O . LEU A 1 135 ? 10.953 -5.646 1.794 1.00 90.81 135 LEU A O 1
ATOM 1062 N N . GLU A 1 136 ? 10.939 -6.860 -0.100 1.00 92.31 136 GLU A N 1
ATOM 1063 C CA . GLU A 1 136 ? 9.932 -7.849 0.299 1.00 92.31 136 GLU A CA 1
ATOM 1064 C C . GLU A 1 136 ? 10.280 -8.485 1.650 1.00 92.31 136 GLU A C 1
ATOM 1066 O O . GLU A 1 136 ? 9.518 -8.363 2.601 1.00 92.31 136 GLU A O 1
ATOM 1071 N N . ARG A 1 137 ? 11.509 -8.996 1.819 1.00 92.19 137 ARG A N 1
ATOM 1072 C CA . ARG A 1 137 ? 11.981 -9.528 3.115 1.00 92.19 137 ARG A CA 1
ATOM 1073 C C . ARG A 1 137 ? 12.014 -8.508 4.257 1.00 92.19 137 ARG A C 1
ATOM 1075 O O . ARG A 1 137 ? 12.036 -8.905 5.419 1.00 92.19 137 ARG A O 1
ATOM 1082 N N . ARG A 1 138 ? 12.151 -7.211 3.967 1.00 90.81 138 ARG A N 1
ATOM 1083 C CA . ARG A 1 138 ? 12.129 -6.160 5.000 1.00 90.81 138 ARG A CA 1
ATOM 1084 C C . ARG A 1 138 ? 10.700 -5.835 5.406 1.00 90.81 138 ARG A C 1
ATOM 1086 O O . ARG A 1 138 ? 10.439 -5.761 6.598 1.00 90.81 138 A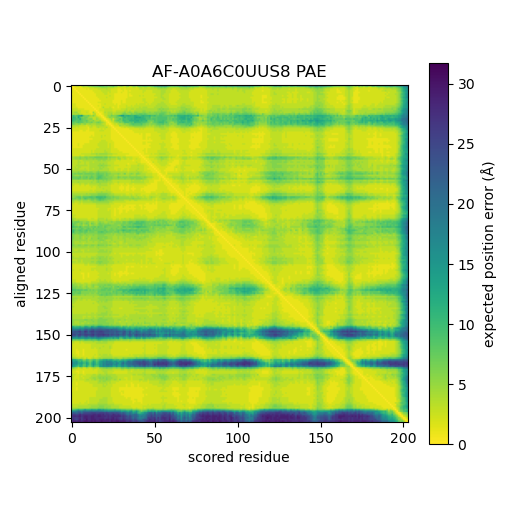RG A O 1
ATOM 1093 N N . ILE A 1 139 ? 9.814 -5.675 4.430 1.00 90.31 139 ILE A N 1
ATOM 1094 C CA . ILE A 1 139 ? 8.392 -5.402 4.636 1.00 90.31 139 ILE A CA 1
ATOM 1095 C C . ILE A 1 139 ? 7.708 -6.576 5.343 1.00 90.31 139 ILE A C 1
ATOM 1097 O O . ILE A 1 139 ? 6.943 -6.356 6.276 1.00 90.31 139 ILE A O 1
ATOM 1101 N N . ASP A 1 140 ? 8.050 -7.812 4.983 1.00 90.75 140 ASP A N 1
ATOM 1102 C CA . ASP A 1 140 ? 7.553 -9.024 5.642 1.00 90.75 140 ASP A CA 1
ATOM 1103 C C . ASP A 1 140 ? 7.849 -9.015 7.154 1.00 90.75 140 ASP A C 1
ATOM 1105 O O . ASP A 1 140 ? 6.962 -9.206 7.980 1.00 90.75 140 ASP A O 1
ATOM 1109 N N . ARG A 1 141 ? 9.069 -8.625 7.554 1.00 89.31 141 ARG A N 1
ATOM 1110 C CA . ARG A 1 141 ? 9.438 -8.467 8.979 1.00 89.31 141 ARG A CA 1
ATOM 1111 C C . ARG A 1 141 ? 8.675 -7.358 9.702 1.00 89.31 141 ARG A C 1
ATOM 1113 O O . ARG A 1 141 ? 8.657 -7.344 10.931 1.00 89.31 141 ARG A O 1
ATOM 1120 N N . LEU A 1 142 ? 8.124 -6.406 8.955 1.00 88.62 142 LEU A N 1
ATOM 1121 C CA . LEU A 1 142 ? 7.306 -5.310 9.469 1.00 88.62 142 LEU A CA 1
ATOM 1122 C C . LEU A 1 142 ? 5.813 -5.638 9.417 1.00 88.62 142 LEU A C 1
ATOM 1124 O O . LEU A 1 142 ? 5.022 -4.822 9.872 1.00 88.62 142 LEU A O 1
ATOM 1128 N N . SER A 1 143 ? 5.422 -6.798 8.900 1.00 91.69 143 SER A N 1
ATOM 1129 C CA . SER A 1 143 ? 4.025 -7.222 8.791 1.00 91.69 143 SER A CA 1
ATOM 1130 C C . SER A 1 143 ? 3.630 -8.158 9.937 1.00 91.69 143 SER A C 1
ATOM 1132 O O . SER A 1 143 ? 4.472 -8.574 10.740 1.00 91.69 143 SER A O 1
ATOM 1134 N N . GLY A 1 144 ? 2.340 -8.484 10.040 1.00 90.31 144 GLY A N 1
ATOM 1135 C CA . GLY A 1 144 ? 1.821 -9.407 11.050 1.00 90.31 144 GLY A CA 1
ATOM 1136 C C . GLY A 1 144 ? 1.570 -8.774 12.418 1.00 90.31 144 GLY A C 1
ATOM 1137 O O . GLY A 1 144 ? 1.590 -9.482 13.428 1.00 90.31 144 GLY A O 1
ATOM 1138 N N . ARG A 1 145 ? 1.336 -7.456 12.479 1.00 90.25 145 ARG A N 1
ATOM 1139 C CA . ARG A 1 145 ? 0.917 -6.791 13.718 1.00 90.25 145 ARG A CA 1
ATOM 1140 C C . ARG A 1 145 ? -0.402 -7.373 14.219 1.00 90.25 145 ARG A C 1
ATOM 1142 O O . ARG A 1 145 ? -1.375 -7.441 13.471 1.00 90.25 145 ARG A O 1
ATOM 1149 N N . ARG A 1 146 ? -0.443 -7.740 15.503 1.00 83.31 146 ARG A N 1
ATOM 1150 C CA . ARG A 1 146 ? -1.653 -8.182 16.212 1.00 83.31 146 ARG A CA 1
ATOM 1151 C C . ARG A 1 146 ? -1.743 -7.463 17.576 1.00 83.31 146 ARG A C 1
ATOM 1153 O O . ARG A 1 146 ? -0.924 -7.747 18.453 1.00 83.31 146 ARG A O 1
ATOM 1160 N N . PRO A 1 147 ? -2.677 -6.516 17.786 1.00 68.44 147 PRO A N 1
ATOM 1161 C CA . PRO A 1 147 ? -2.888 -5.896 19.096 1.00 68.44 147 PRO A CA 1
ATOM 1162 C C . PRO A 1 147 ? -3.409 -6.923 20.123 1.00 68.44 147 PRO A C 1
ATOM 1164 O O . PRO A 1 147 ? -3.923 -7.969 19.729 1.00 68.44 147 PRO A O 1
ATOM 1167 N N . PRO A 1 148 ? -3.280 -6.673 21.443 1.00 61.09 148 PRO A N 1
ATOM 1168 C CA . PRO A 1 148 ? -2.697 -5.489 22.089 1.00 61.09 148 PRO A CA 1
ATOM 1169 C C . PRO A 1 148 ? -1.160 -5.532 22.198 1.00 61.09 148 PRO A C 1
ATOM 1171 O O . PRO A 1 148 ? -0.548 -4.639 22.785 1.00 61.09 148 PRO A O 1
ATOM 1174 N N . ALA A 1 149 ? -0.511 -6.574 21.671 1.00 56.06 149 ALA A N 1
ATOM 1175 C CA . ALA A 1 149 ? 0.926 -6.753 21.800 1.00 56.06 149 ALA A CA 1
ATOM 1176 C C . ALA A 1 149 ? 1.688 -5.937 20.741 1.00 56.06 149 ALA A C 1
ATOM 1178 O O . ALA A 1 149 ? 1.727 -6.297 19.570 1.00 56.06 149 ALA A O 1
ATOM 1179 N N . TRP A 1 150 ? 2.420 -4.908 21.176 1.00 59.38 150 TRP A N 1
ATOM 1180 C CA . TRP A 1 150 ? 3.415 -4.170 20.373 1.00 59.38 150 TRP A CA 1
ATOM 1181 C C . TRP A 1 150 ? 4.643 -5.028 19.975 1.00 59.38 150 TRP A C 1
ATOM 1183 O O . TRP A 1 150 ? 5.694 -4.505 19.617 1.00 59.38 150 TRP A O 1
ATOM 1193 N N . GLY A 1 151 ? 4.559 -6.355 20.122 1.00 56.91 151 GLY A N 1
ATOM 1194 C CA . GLY A 1 151 ? 5.711 -7.258 20.154 1.00 56.91 151 GLY A CA 1
ATOM 1195 C C . GLY A 1 151 ? 6.165 -7.799 18.797 1.00 56.91 151 GLY A C 1
ATOM 1196 O O . GLY A 1 151 ? 7.306 -8.251 18.694 1.00 56.91 151 GLY A O 1
ATOM 1197 N N . ARG A 1 152 ? 5.314 -7.780 17.762 1.00 63.56 152 ARG A N 1
ATOM 1198 C CA . ARG A 1 152 ? 5.659 -8.213 16.396 1.00 63.56 152 ARG A CA 1
ATOM 1199 C C . ARG A 1 152 ? 4.864 -7.437 15.360 1.00 63.56 152 ARG A C 1
ATOM 1201 O O . ARG A 1 152 ? 3.662 -7.288 15.527 1.00 63.56 152 ARG A O 1
ATOM 1208 N N . GLY A 1 153 ? 5.543 -7.037 14.288 1.00 72.12 153 GLY A N 1
ATOM 1209 C CA . GLY A 1 153 ? 4.936 -6.332 13.166 1.00 72.12 153 GLY A CA 1
ATOM 1210 C C . GLY A 1 153 ? 4.610 -4.873 13.486 1.00 72.12 153 GLY A C 1
ATOM 1211 O O . GLY A 1 153 ? 4.266 -4.505 14.605 1.00 72.12 153 GLY A O 1
ATOM 1212 N N . LEU A 1 154 ? 4.747 -4.036 12.473 1.00 87.06 154 LEU A N 1
ATOM 1213 C CA . LEU A 1 154 ? 4.370 -2.631 12.463 1.00 87.06 154 LEU A CA 1
ATOM 1214 C C . LEU A 1 154 ? 3.018 -2.441 11.771 1.00 87.06 154 LEU A C 1
ATOM 1216 O O . LEU A 1 154 ? 2.210 -1.647 12.231 1.00 87.06 154 LEU A O 1
ATOM 1220 N N . VAL A 1 155 ? 2.769 -3.181 10.691 1.00 93.06 155 VAL A N 1
ATOM 1221 C CA . VAL A 1 155 ? 1.495 -3.216 9.966 1.00 93.06 155 VAL A CA 1
ATOM 1222 C C . VAL A 1 155 ? 0.878 -4.603 10.042 1.00 93.06 155 VAL A C 1
ATOM 1224 O O . VAL A 1 155 ? 1.564 -5.595 10.291 1.00 93.06 155 VAL A O 1
ATOM 1227 N N . GLU A 1 156 ? -0.426 -4.689 9.837 1.00 95.00 156 GLU A N 1
ATOM 1228 C CA . GLU A 1 156 ? -1.172 -5.943 9.848 1.00 95.00 156 GLU A CA 1
ATOM 1229 C C . GLU A 1 156 ? -0.797 -6.786 8.640 1.00 95.00 156 GLU A C 1
ATOM 1231 O O . GLU A 1 156 ? -0.506 -7.971 8.783 1.00 95.00 156 GLU A O 1
ATOM 1236 N N . SER A 1 157 ? -0.740 -6.151 7.473 1.00 96.00 157 SE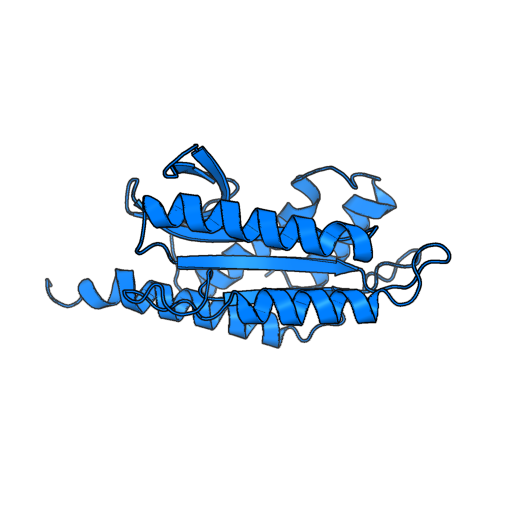R A N 1
ATOM 1237 C CA . SER A 1 157 ? -0.337 -6.791 6.232 1.00 96.00 157 SER A CA 1
ATOM 1238 C C . SER A 1 157 ? 0.365 -5.805 5.311 1.00 96.00 157 SER A C 1
ATOM 1240 O O . SER A 1 157 ? 0.164 -4.588 5.395 1.00 96.00 157 SER A O 1
ATOM 1242 N N . ALA A 1 158 ? 1.185 -6.332 4.413 1.00 95.81 158 ALA A N 1
ATOM 1243 C CA . ALA A 1 158 ? 1.787 -5.561 3.347 1.00 95.81 158 ALA A CA 1
ATOM 1244 C C . ALA A 1 158 ? 2.000 -6.411 2.095 1.00 95.81 158 ALA A C 1
ATOM 1246 O O . ALA A 1 158 ? 2.221 -7.614 2.188 1.00 95.81 158 ALA A O 1
ATOM 1247 N N . CYS A 1 159 ? 1.971 -5.769 0.929 1.00 96.19 159 CYS A N 1
ATOM 1248 C CA . CYS A 1 159 ? 2.132 -6.430 -0.361 1.00 96.19 159 CYS A CA 1
ATOM 1249 C C . CYS A 1 159 ? 3.177 -5.705 -1.219 1.00 96.19 159 CYS A C 1
ATOM 1251 O O . CYS A 1 159 ? 3.1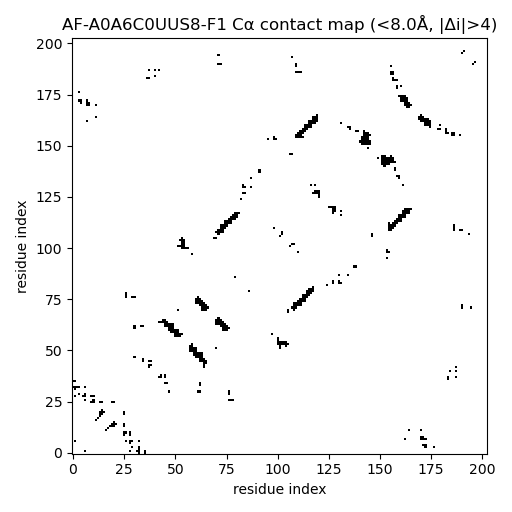47 -4.476 -1.356 1.00 96.19 159 CYS A O 1
ATOM 1253 N N . VAL A 1 160 ? 4.102 -6.472 -1.806 1.00 95.94 160 VAL A N 1
ATOM 1254 C CA . VAL A 1 160 ? 5.069 -5.983 -2.797 1.00 95.94 160 VAL A CA 1
ATOM 1255 C C . VAL A 1 160 ? 4.665 -6.495 -4.173 1.00 95.94 160 VAL A C 1
ATOM 1257 O O . VAL A 1 160 ? 4.884 -7.657 -4.514 1.00 95.94 160 VAL A O 1
ATOM 1260 N N . VAL A 1 161 ? 4.117 -5.602 -4.988 1.00 96.38 161 VAL A N 1
ATOM 1261 C CA . VAL A 1 161 ? 3.692 -5.902 -6.354 1.00 96.38 161 VAL A CA 1
ATOM 1262 C C . VAL A 1 161 ? 4.875 -5.683 -7.291 1.00 96.38 161 VAL A C 1
ATOM 1264 O O . VAL A 1 161 ? 5.326 -4.557 -7.501 1.00 96.38 161 VAL A O 1
ATOM 1267 N N . LYS A 1 162 ? 5.407 -6.772 -7.840 1.00 95.50 162 LYS A N 1
ATOM 1268 C CA . LYS A 1 162 ? 6.532 -6.774 -8.775 1.00 95.50 162 LYS A CA 1
ATOM 1269 C C . LYS A 1 162 ? 6.006 -6.591 -10.193 1.00 95.50 162 LYS A C 1
ATOM 1271 O O . LYS A 1 162 ? 5.058 -7.267 -10.597 1.00 95.50 162 LYS A O 1
ATOM 1276 N N . THR A 1 163 ? 6.632 -5.698 -10.947 1.00 94.81 163 THR A N 1
ATOM 1277 C CA . THR A 1 163 ? 6.267 -5.404 -12.336 1.00 94.81 163 THR A CA 1
ATOM 1278 C C . THR A 1 163 ? 7.495 -5.370 -13.239 1.00 94.81 163 THR A C 1
ATOM 1280 O O . THR A 1 163 ? 8.635 -5.298 -12.766 1.00 94.81 163 THR A O 1
ATOM 1283 N N . ASN A 1 164 ? 7.255 -5.430 -14.544 1.00 91.81 164 ASN A N 1
ATOM 1284 C CA . ASN A 1 164 ? 8.214 -5.075 -15.582 1.00 91.81 164 ASN A CA 1
ATOM 1285 C C . ASN A 1 164 ? 7.614 -3.932 -16.404 1.00 91.81 164 ASN A C 1
ATOM 1287 O O . ASN A 1 164 ? 6.568 -4.112 -17.028 1.00 91.81 164 ASN A O 1
ATOM 1291 N N . LEU A 1 165 ? 8.248 -2.758 -16.356 1.00 87.88 165 LEU A N 1
ATOM 1292 C CA . LEU A 1 165 ? 7.783 -1.549 -17.044 1.00 87.88 165 LEU A CA 1
ATOM 1293 C C . LEU A 1 165 ? 8.695 -1.130 -18.212 1.00 87.88 165 LEU A C 1
ATOM 1295 O O . LEU A 1 165 ? 8.568 -0.012 -18.715 1.00 87.88 165 LEU A O 1
ATOM 1299 N N . VAL A 1 166 ? 9.631 -1.984 -18.645 1.00 74.44 166 VAL A N 1
ATOM 1300 C CA . VAL A 1 166 ? 10.563 -1.655 -19.735 1.00 74.44 166 VAL A CA 1
ATOM 1301 C C . VAL A 1 166 ? 9.939 -1.924 -21.104 1.00 74.44 166 VAL A C 1
ATOM 1303 O O . VAL A 1 166 ? 9.567 -3.046 -21.427 1.00 74.44 166 VAL A O 1
ATOM 1306 N N . GLY A 1 167 ? 9.950 -0.888 -21.948 1.00 61.03 167 GLY A N 1
ATOM 1307 C CA . GLY A 1 167 ? 9.613 -0.956 -23.372 1.00 61.03 167 GLY A CA 1
ATOM 1308 C C . GLY A 1 167 ? 8.300 -0.243 -23.727 1.00 61.03 167 GLY A C 1
ATOM 1309 O O . GLY A 1 167 ? 7.462 -0.031 -22.853 1.00 61.03 167 GLY A O 1
ATOM 1310 N N . PRO A 1 168 ? 8.114 0.189 -24.989 1.00 54.34 168 PRO A N 1
ATOM 1311 C CA . PRO A 1 168 ? 6.849 0.743 -25.465 1.00 54.34 168 PRO A CA 1
ATOM 1312 C C . PRO A 1 168 ? 5.776 -0.354 -25.556 1.00 54.34 168 PRO A C 1
ATOM 1314 O O . PRO A 1 168 ? 5.809 -1.160 -26.480 1.00 54.34 168 PRO A O 1
ATOM 1317 N N . GLY A 1 169 ? 4.815 -0.354 -24.625 1.00 58.97 169 GLY A N 1
ATOM 1318 C CA . GLY A 1 169 ? 3.552 -1.098 -24.756 1.00 58.97 169 GLY A CA 1
ATOM 1319 C C . GLY A 1 169 ? 3.331 -2.323 -23.860 1.00 58.97 169 GLY A C 1
ATOM 1320 O O . GLY A 1 169 ? 2.192 -2.762 -23.791 1.00 58.97 169 GLY A O 1
ATOM 1321 N N . ASP A 1 170 ? 4.332 -2.825 -23.130 1.00 69.81 170 ASP A N 1
ATOM 1322 C CA . ASP A 1 170 ? 4.204 -4.081 -22.364 1.00 69.81 170 ASP A CA 1
ATOM 1323 C C . ASP A 1 170 ? 4.437 -3.877 -20.858 1.00 69.81 170 ASP A C 1
ATOM 1325 O O . ASP A 1 170 ? 5.393 -4.386 -20.273 1.00 69.81 170 ASP A O 1
ATOM 1329 N N . ALA A 1 171 ? 3.549 -3.123 -20.207 1.00 89.06 171 ALA A N 1
ATOM 1330 C CA . ALA A 1 171 ? 3.499 -3.078 -18.749 1.00 89.06 171 ALA A CA 1
ATOM 1331 C C . ALA A 1 171 ? 3.027 -4.444 -18.223 1.00 89.06 171 ALA A C 1
ATOM 1333 O O . ALA A 1 171 ? 1.892 -4.843 -18.469 1.00 89.06 171 ALA A O 1
ATOM 1334 N N . GLN A 1 172 ? 3.886 -5.178 -17.518 1.00 92.69 172 GLN A N 1
ATOM 1335 C CA . GLN A 1 172 ? 3.578 -6.541 -17.074 1.00 92.69 172 GLN A CA 1
ATOM 1336 C C . GLN A 1 172 ? 3.550 -6.643 -15.553 1.00 92.69 172 GLN A C 1
ATOM 1338 O O . GLN A 1 172 ? 4.518 -6.289 -14.871 1.00 92.69 172 GLN A O 1
ATOM 1343 N N . LEU A 1 173 ? 2.456 -7.186 -15.020 1.00 94.31 173 LEU A N 1
ATOM 1344 C CA . LEU A 1 173 ? 2.404 -7.710 -13.663 1.00 94.31 173 LEU A CA 1
ATOM 1345 C C . LEU A 1 173 ? 3.220 -9.009 -13.578 1.00 94.31 173 LEU A C 1
ATOM 1347 O O . LEU A 1 173 ? 3.012 -9.934 -14.360 1.00 94.31 173 LEU A O 1
ATOM 1351 N N . LEU A 1 174 ? 4.144 -9.079 -12.617 1.00 94.12 174 LEU A N 1
ATOM 1352 C CA . LEU A 1 174 ? 4.960 -10.271 -12.355 1.00 94.12 174 LEU A CA 1
ATOM 1353 C C . LEU A 1 174 ? 4.579 -10.985 -11.052 1.00 94.12 174 LEU A C 1
ATOM 1355 O O . LEU A 1 174 ? 4.902 -12.160 -10.894 1.00 94.12 174 LEU A O 1
ATOM 1359 N N . SER A 1 175 ? 3.962 -10.277 -10.101 1.00 93.25 175 SER A N 1
ATOM 1360 C CA . SER A 1 175 ? 3.425 -10.885 -8.877 1.00 93.25 175 SER A CA 1
ATOM 1361 C C . SER A 1 175 ? 2.159 -11.692 -9.162 1.00 93.25 175 SER A C 1
ATOM 1363 O O . SER A 1 175 ? 1.403 -11.364 -10.076 1.00 93.25 175 SER A O 1
ATOM 1365 N N . ASP A 1 176 ? 1.899 -12.704 -8.336 1.00 92.69 176 ASP A N 1
ATOM 1366 C CA . ASP A 1 176 ? 0.617 -13.404 -8.335 1.00 92.69 176 ASP A CA 1
ATOM 1367 C C . ASP A 1 176 ? -0.468 -12.460 -7.776 1.00 92.69 176 ASP A C 1
ATOM 1369 O O . ASP A 1 176 ? -0.288 -11.916 -6.681 1.00 92.69 176 ASP A O 1
ATOM 1373 N N . PRO A 1 177 ? -1.596 -12.231 -8.478 1.00 92.25 177 PRO A N 1
ATOM 1374 C CA . PRO A 1 177 ? -2.733 -11.504 -7.913 1.00 92.25 177 PRO A CA 1
ATOM 1375 C C . PRO A 1 177 ? -3.219 -12.061 -6.562 1.00 92.25 177 PRO A C 1
ATOM 1377 O O . PRO A 1 177 ? -3.759 -11.300 -5.757 1.00 92.25 177 PRO A O 1
ATOM 1380 N N . GLY A 1 178 ? -2.997 -13.354 -6.291 1.00 93.25 178 GLY A N 1
ATOM 1381 C CA . GLY A 1 178 ? -3.272 -14.003 -5.008 1.00 93.25 178 GLY A CA 1
ATOM 1382 C C . GLY A 1 178 ? -2.595 -13.324 -3.815 1.00 93.25 178 GLY A C 1
ATOM 1383 O O . GLY A 1 178 ? -3.258 -13.101 -2.806 1.00 93.25 178 GLY A O 1
ATOM 1384 N N . ASP A 1 179 ? -1.346 -12.864 -3.960 1.00 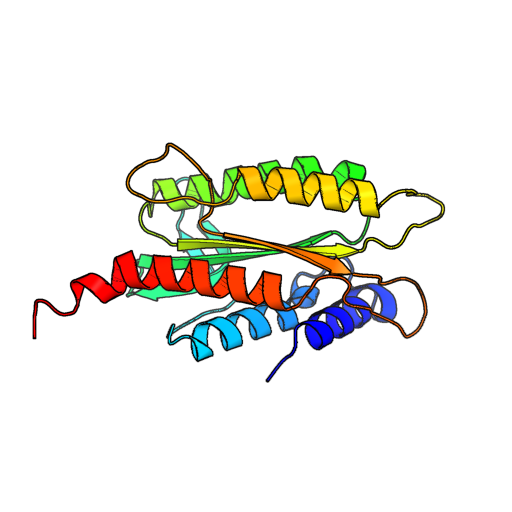93.12 179 ASP A N 1
ATOM 1385 C CA . ASP A 1 179 ? -0.609 -12.163 -2.891 1.00 93.12 179 ASP A CA 1
ATOM 1386 C C . ASP A 1 179 ? -1.349 -10.893 -2.429 1.00 93.12 179 ASP A C 1
ATOM 1388 O O . ASP A 1 179 ? -1.308 -10.487 -1.265 1.00 93.12 179 ASP A O 1
ATOM 1392 N N . MET A 1 180 ? -2.034 -10.234 -3.365 1.00 95.62 180 MET A N 1
ATOM 1393 C CA . MET A 1 180 ? -2.813 -9.033 -3.093 1.00 95.62 180 MET A CA 1
ATOM 1394 C C . MET A 1 180 ? -4.162 -9.374 -2.446 1.00 95.62 180 MET A C 1
ATOM 1396 O O . MET A 1 180 ? -4.653 -8.618 -1.608 1.00 95.62 180 MET A O 1
ATOM 1400 N N . HIS A 1 181 ? -4.761 -10.514 -2.796 1.00 96.44 181 HIS A N 1
ATOM 1401 C CA . HIS A 1 181 ? -5.957 -11.010 -2.118 1.00 96.44 181 HIS A CA 1
ATOM 1402 C C . HIS A 1 181 ? -5.663 -11.393 -0.665 1.00 96.44 181 HIS A C 1
ATOM 1404 O O . HIS A 1 181 ? -6.387 -10.927 0.215 1.00 96.44 181 HIS A O 1
ATOM 1410 N N . ASP A 1 182 ? -4.566 -12.104 -0.400 1.00 96.75 182 ASP A N 1
ATOM 1411 C CA . ASP A 1 182 ? -4.117 -12.452 0.956 1.00 96.75 182 ASP A CA 1
ATOM 1412 C C . ASP A 1 182 ? -3.873 -11.199 1.814 1.00 96.75 182 ASP A C 1
ATOM 1414 O O . ASP A 1 182 ? -4.224 -11.148 3.002 1.00 96.75 182 ASP A O 1
ATOM 1418 N N . PHE A 1 183 ? -3.323 -10.144 1.199 1.00 97.69 183 PHE A N 1
ATOM 1419 C CA . PHE A 1 183 ? -3.194 -8.836 1.833 1.00 97.69 183 PHE A CA 1
ATOM 1420 C C . PHE A 1 183 ? -4.551 -8.295 2.300 1.00 97.69 183 PHE A C 1
ATOM 1422 O O . PHE A 1 183 ? -4.702 -7.958 3.479 1.00 97.69 183 PHE A O 1
ATOM 1429 N N . PHE A 1 184 ? -5.548 -8.229 1.413 1.00 98.19 184 PHE A N 1
ATOM 1430 C CA . PHE A 1 184 ? -6.868 -7.705 1.771 1.00 98.19 184 PHE A CA 1
ATOM 1431 C C . PHE A 1 184 ? -7.607 -8.596 2.762 1.00 98.19 184 PHE A C 1
ATOM 1433 O O . PHE A 1 184 ? -8.249 -8.070 3.670 1.00 98.19 184 PHE A O 1
ATOM 1440 N N . ASP A 1 185 ? -7.501 -9.913 2.627 1.00 97.81 185 ASP A N 1
ATOM 1441 C CA . ASP A 1 185 ? -8.132 -10.865 3.537 1.00 97.81 185 ASP A CA 1
ATOM 1442 C C . ASP A 1 185 ? -7.595 -10.673 4.961 1.00 97.81 185 ASP A C 1
ATOM 1444 O O . ASP A 1 185 ? -8.381 -10.572 5.903 1.00 97.81 185 ASP A O 1
ATOM 1448 N N . THR A 1 186 ? -6.281 -10.472 5.112 1.00 97.12 186 THR A N 1
ATOM 1449 C CA . THR A 1 186 ? -5.660 -10.157 6.409 1.00 97.12 186 THR A CA 1
ATOM 1450 C C . THR A 1 186 ? -6.134 -8.810 6.966 1.00 97.12 186 THR A C 1
ATOM 1452 O O . THR A 1 186 ? -6.433 -8.700 8.157 1.00 97.12 186 THR A O 1
ATOM 1455 N N . ILE A 1 187 ? -6.201 -7.764 6.133 1.00 97.69 187 ILE A N 1
ATOM 1456 C CA . ILE A 1 187 ? -6.680 -6.437 6.558 1.00 97.69 187 ILE A CA 1
ATOM 1457 C C . ILE A 1 187 ? -8.132 -6.520 7.037 1.00 97.69 187 ILE A C 1
ATOM 1459 O O . ILE A 1 187 ? -8.469 -5.970 8.086 1.00 97.69 187 ILE A O 1
ATOM 1463 N N . VAL A 1 188 ? -8.988 -7.219 6.294 1.00 97.31 188 VAL A N 1
ATOM 1464 C CA . VAL A 1 188 ? -10.410 -7.331 6.623 1.00 97.31 188 VAL A CA 1
ATOM 1465 C C . VAL A 1 188 ? -10.627 -8.220 7.838 1.00 97.31 188 VAL A C 1
ATOM 1467 O O . VAL A 1 188 ? -11.404 -7.841 8.706 1.00 97.31 188 VAL A O 1
ATOM 1470 N N . GLU A 1 189 ? -9.918 -9.341 7.968 1.00 95.75 189 GLU A N 1
ATOM 1471 C CA . GLU A 1 189 ? -9.937 -10.160 9.188 1.00 95.75 189 GLU A CA 1
ATOM 1472 C C . GLU A 1 189 ? -9.666 -9.290 10.425 1.00 95.75 189 GLU A C 1
ATOM 1474 O O . GLU A 1 189 ? -10.475 -9.250 11.351 1.00 95.75 189 GLU A O 1
ATOM 1479 N N . GLN A 1 190 ? -8.584 -8.507 10.396 1.00 94.44 190 GLN A N 1
ATOM 1480 C CA . GLN A 1 190 ? -8.209 -7.629 11.505 1.00 94.44 190 GLN A CA 1
ATOM 1481 C C . GLN A 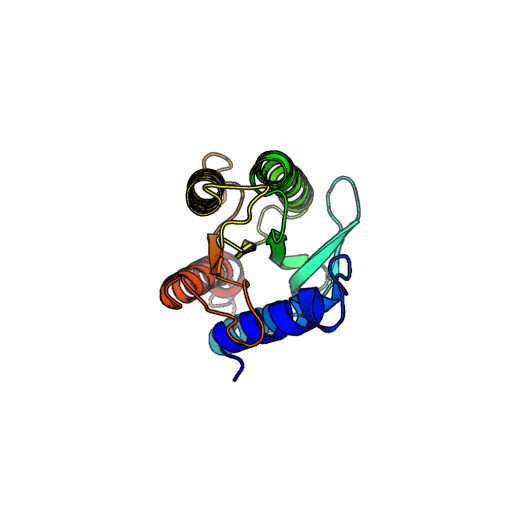1 190 ? -9.201 -6.495 11.749 1.00 94.44 190 GLN A C 1
ATOM 1483 O O . GLN A 1 190 ? -9.427 -6.108 12.895 1.00 94.44 190 GLN A O 1
ATOM 1488 N N . TYR A 1 191 ? -9.803 -5.962 10.690 1.00 95.12 191 TYR A N 1
ATOM 1489 C CA . TYR A 1 191 ? -10.856 -4.960 10.799 1.00 95.12 191 TYR A CA 1
ATOM 1490 C C . TYR A 1 191 ? -12.079 -5.527 11.523 1.00 95.12 191 TYR A C 1
ATOM 1492 O O . TYR A 1 191 ? -12.543 -4.946 12.507 1.00 95.12 191 TYR A O 1
ATOM 1500 N N . ARG A 1 192 ? -12.558 -6.697 11.092 1.00 94.25 192 ARG A N 1
ATOM 1501 C CA . ARG A 1 192 ? -13.736 -7.342 11.678 1.00 94.25 192 ARG A CA 1
ATOM 1502 C C . ARG A 1 192 ? -13.507 -7.729 13.130 1.00 94.25 192 ARG A C 1
ATOM 1504 O O . ARG A 1 192 ? -14.360 -7.462 13.975 1.00 94.25 192 ARG A O 1
ATOM 1511 N N . GLU A 1 193 ? -12.340 -8.296 13.431 1.00 91.81 193 GLU A N 1
ATOM 1512 C CA . GLU A 1 193 ? -11.952 -8.670 14.792 1.00 91.81 193 GLU A CA 1
ATOM 1513 C C . GLU A 1 193 ? -12.001 -7.497 15.774 1.00 91.81 193 GLU A C 1
ATOM 1515 O O . GLU A 1 193 ? -12.291 -7.720 16.948 1.00 91.81 193 GLU A O 1
ATOM 1520 N N . ARG A 1 194 ? -11.741 -6.266 15.319 1.00 89.81 194 ARG A N 1
ATOM 1521 C CA . ARG A 1 194 ? -11.661 -5.081 16.189 1.00 89.81 194 ARG A CA 1
ATOM 1522 C C . ARG A 1 194 ? -12.935 -4.255 16.218 1.00 89.81 194 ARG A C 1
ATOM 1524 O O . ARG A 1 194 ? -13.264 -3.691 17.258 1.00 89.81 194 ARG A O 1
ATOM 1531 N N . PHE A 1 195 ? -13.627 -4.154 15.088 1.00 90.69 195 PHE A N 1
ATOM 1532 C CA . PHE A 1 195 ? -14.681 -3.157 14.909 1.00 90.69 195 PHE A CA 1
ATOM 1533 C C . PHE A 1 195 ? -16.067 -3.751 14.641 1.00 90.69 195 PHE A C 1
ATOM 1535 O O . PHE A 1 195 ? -17.061 -3.077 14.904 1.00 90.69 195 PHE A O 1
ATOM 1542 N N . GLU A 1 196 ? -16.163 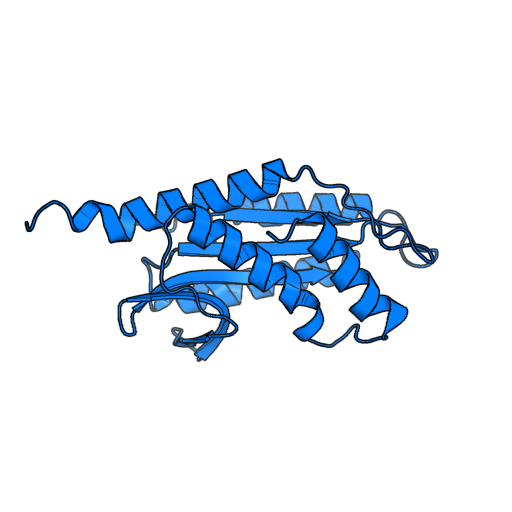-5.006 14.192 1.00 84.69 196 GLU A N 1
ATOM 1543 C CA . GLU A 1 196 ? -17.455 -5.666 13.929 1.00 84.69 196 GLU A CA 1
ATOM 1544 C C . GLU A 1 196 ? -17.824 -6.700 15.000 1.00 84.69 196 GLU A C 1
ATOM 1546 O O . GLU A 1 196 ? -18.988 -6.814 15.385 1.00 84.69 196 GLU A O 1
ATOM 1551 N N . SER A 1 197 ? -16.840 -7.421 15.539 1.00 69.06 197 SER A N 1
ATOM 1552 C CA . SER A 1 197 ? -17.023 -8.476 16.551 1.00 69.06 197 SER A CA 1
ATOM 1553 C C . SER A 1 197 ? -17.706 -7.989 17.844 1.00 69.06 197 SER A C 1
ATOM 1555 O O . SER A 1 197 ? -18.349 -8.777 18.536 1.00 69.06 197 SER A O 1
ATOM 1557 N N . GLY A 1 198 ? -17.625 -6.689 18.154 1.00 54.81 198 GLY A N 1
ATOM 1558 C CA . GLY A 1 198 ? -18.290 -6.053 19.297 1.00 54.81 198 GLY A CA 1
ATOM 1559 C C . GLY A 1 198 ? -19.711 -5.533 19.035 1.00 54.81 198 GLY A C 1
ATOM 1560 O O . GLY A 1 198 ? -20.391 -5.152 19.987 1.00 54.81 198 GLY A O 1
ATOM 1561 N N . GLN A 1 199 ? -20.188 -5.508 17.784 1.00 50.91 199 GLN A N 1
ATOM 1562 C CA . GLN A 1 199 ? -21.521 -4.983 17.446 1.00 50.91 199 GLN A CA 1
ATOM 1563 C C . GLN A 1 199 ? -22.658 -6.005 17.628 1.00 50.91 199 GLN A C 1
ATOM 1565 O O . GLN A 1 199 ? -23.819 -5.608 17.685 1.00 50.91 199 GLN A O 1
ATOM 1570 N N . GLN A 1 200 ? -22.361 -7.302 17.777 1.00 42.59 200 GLN A N 1
ATOM 1571 C CA . GLN A 1 200 ? -23.387 -8.345 17.957 1.00 42.59 200 GLN A CA 1
ATOM 1572 C C . GLN A 1 200 ? -23.926 -8.475 19.394 1.00 42.59 200 GLN A C 1
ATOM 1574 O O . GLN A 1 200 ? -24.900 -9.188 19.613 1.00 42.59 200 GLN A O 1
ATOM 1579 N N . THR A 1 201 ? -23.343 -7.791 20.381 1.00 38.31 201 THR A N 1
ATOM 1580 C CA . THR A 1 201 ? -23.716 -7.964 21.800 1.00 38.31 201 THR A CA 1
ATOM 1581 C C . THR A 1 201 ? -24.742 -6.944 22.310 1.00 38.31 201 THR A C 1
ATOM 1583 O O . THR A 1 201 ? -25.058 -6.944 23.498 1.00 38.31 201 THR A O 1
ATOM 1586 N N . LEU A 1 202 ? -25.248 -6.052 21.451 1.00 40.69 202 LEU A N 1
ATOM 1587 C CA . LEU A 1 202 ? -26.148 -4.953 21.843 1.00 40.69 202 LEU A CA 1
ATOM 1588 C C . LEU A 1 202 ? -27.426 -4.831 20.990 1.00 40.69 202 LEU A C 1
ATOM 1590 O O . LEU A 1 202 ? -28.077 -3.788 21.036 1.00 40.69 202 LEU A O 1
ATOM 1594 N N . SER A 1 203 ? -27.808 -5.874 20.246 1.00 36.47 203 SER A N 1
ATOM 1595 C CA . SER A 1 203 ? -29.119 -5.961 19.577 1.00 36.47 203 SER A CA 1
ATOM 1596 C C . SER A 1 203 ? -30.103 -6.830 20.349 1.00 36.47 203 SER A C 1
ATOM 1598 O O . SER A 1 203 ? -29.715 -7.985 20.638 1.00 36.47 203 SER A O 1
#